Protein 2D30 (pdb70)

Radius of gyration: 19.14 Å; Cα contacts (8 Å, |Δi|>4): 605; chains: 2; bounding box: 31×40×55 Å

CATH classification: 3.40.140.10

Solvent-accessible surface area: 12937 Å² total; per-residue (Å²): 116,88,32,168,75,2,18,80,33,0,40,58,5,33,124,138,17,121,10,60,95,63,154,86,53,20,0,0,0,1,23,4,112,140,47,105,42,9,102,5,16,18,66,19,63,72,64,153,83,124,51,40,35,0,9,52,33,0,0,103,90,0,56,86,111,58,38,146,89,11,53,6,0,0,8,0,4,77,24,192,193,23,68,30,6,45,0,21,0,3,60,30,2,31,144,51,15,134,84,103,5,86,0,22,7,5,4,70,133,65,61,74,112,106,23,28,2,16,110,10,1,51,64,55,112,77,37,141,74,2,22,89,41,0,39,53,5,34,122,140,16,118,16,65,95,61,166,87,56,24,0,0,0,0,14,3,124,135,46,112,36,8,100,6,17,17,63,22,61,68,63,149,82,121,46,40,33,0,10,50,35,0,0,103,90,0,59,90,109,58,39,155,116,8,50,6,0,0,9,0,4,73,31,196,199,24,72,20,4,47,0,22,0,2,57,29,0,28,142,52,14,130,92,99,2,97,0,20,0,5,3,67,139,62,61,84,88,98,14,29,0,13,114,8,1,48,63,57

Organism: Bacillus anthracis (NCBI:txid1392)

B-factor: mean 34.04, std 9.87, range [17.47, 87.53]

Secondary structure (DSSP, 8-state):
--HHHHHHHHHHHHTT-B-TTT---EEEEEEETT--EEEEE-B--SSGGG-B-HHHHHHHHHHHTT---EEEEEEEES-SS--PPPHHHHHHHHHHS-TT-EEEEE-SSS-EEEEEHHHHSTT-/--HHHHHHHHHHHHTT-B-TTT----EEEEEETTS-EEEEE-B--SSGGG-B-HHHHHHHHHHHTT---EEEEEEE-S-SS--PPPHHHHHHHHHHS-TT-EEEEE-TTS-EEEEEHHHHSTT-

Structure (mmCIF, N/CA/C/O backbone):
data_2D30
#
_entry.id   2D30
#
_cell.length_a   99.792
_cell.length_b   50.552
_cell.length_c   70.438
_cell.angle_alpha   90.00
_cell.angle_beta   132.10
_cell.angle_gamma   90.00
#
_symmetry.space_group_name_H-M   'C 1 2 1'
#
loop_
_entity.id
_entity.type
_entity.pdbx_description
1 polymer 'cytidine deaminase'
2 non-polymer 'ZINC ION'
3 water water
#
loop_
_atom_site.group_PDB
_atom_site.id
_atom_site.type_symbol
_atom_site.label_atom_id
_atom_site.label_alt_id
_atom_site.label_comp_id
_atom_site.label_asym_id
_atom_site.label_entity_id
_atom_site.label_seq_id
_atom_site.pdbx_PDB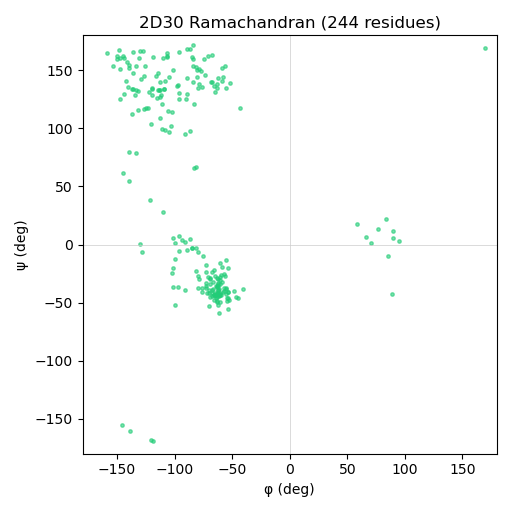_ins_code
_atom_site.Cartn_x
_atom_site.Cartn_y
_atom_site.Cartn_z
_atom_site.occupancy
_atom_site.B_iso_or_equiv
_atom_site.auth_seq_id
_atom_site.auth_comp_id
_atom_site.auth_asym_id
_atom_site.auth_atom_id
_atom_site.pdbx_PDB_model_num
ATOM 1 N N . MET A 1 10 ? -4.425 22.847 -2.293 1.00 68.37 1 MET A N 1
ATOM 2 C CA . MET A 1 10 ? -4.427 24.223 -1.704 1.00 68.05 1 MET A CA 1
ATOM 3 C C . MET A 1 10 ? -3.117 24.584 -0.975 1.00 66.79 1 MET A C 1
ATOM 4 O O . MET A 1 10 ? -2.002 24.324 -1.473 1.00 67.09 1 MET A O 1
ATOM 9 N N . ASN A 1 11 ? -3.307 25.138 0.230 1.00 63.95 2 ASN A N 1
ATOM 10 C CA . ASN A 1 11 ? -2.323 25.857 1.031 1.00 61.57 2 ASN A CA 1
ATOM 11 C C . ASN A 1 11 ? -3.077 26.523 2.204 1.00 59.13 2 ASN A C 1
ATOM 12 O O . ASN A 1 11 ? -4.318 26.571 2.232 1.00 59.12 2 ASN A O 1
ATOM 17 N N . SER A 1 12 ? -2.336 27.036 3.169 1.00 56.08 3 SER A N 1
ATOM 18 C CA . SER A 1 12 ? -2.941 27.450 4.412 1.00 55.15 3 SER A CA 1
ATOM 19 C C . SER A 1 12 ? -3.603 28.807 4.247 1.00 52.63 3 SER A C 1
ATOM 20 O O . SER A 1 12 ? -4.591 29.125 4.899 1.00 50.35 3 SER A O 1
ATOM 23 N N . LYS A 1 13 ? -3.057 29.603 3.344 1.00 52.10 4 LYS A N 1
ATOM 24 C CA . LYS A 1 13 ? -3.560 30.961 3.121 1.00 49.96 4 LYS A CA 1
ATOM 25 C C . LYS A 1 13 ? -4.919 30.915 2.447 1.00 44.10 4 LYS A C 1
ATOM 26 O O . LYS A 1 13 ? -5.719 31.818 2.643 1.00 40.93 4 LYS A O 1
ATOM 32 N N . GLN A 1 14 ? -5.176 29.851 1.680 1.00 41.64 5 GLN A N 1
ATOM 33 C CA . GLN A 1 14 ? -6.459 29.709 0.975 1.00 39.45 5 GLN A CA 1
ATOM 34 C C . GLN A 1 14 ? -7.533 29.209 1.915 1.00 34.09 5 GLN A C 1
ATOM 35 O O . GLN A 1 14 ? -8.650 29.640 1.832 1.00 30.93 5 GLN A O 1
ATOM 41 N N . LEU A 1 15 ? -7.172 28.324 2.823 1.00 31.88 6 LEU A N 1
ATOM 42 C CA . LEU A 1 15 ? -8.137 27.811 3.810 1.00 31.69 6 LEU A CA 1
ATOM 43 C C . LEU A 1 15 ? -8.522 28.909 4.800 1.00 28.69 6 LEU A C 1
ATOM 44 O O . LEU A 1 15 ? -9.636 28.947 5.300 1.00 27.54 6 LEU A O 1
ATOM 49 N N . ILE A 1 16 ? -7.601 29.829 5.045 1.00 27.98 7 ILE A N 1
ATOM 50 C CA . ILE A 1 16 ? -7.845 30.983 5.927 1.00 26.94 7 ILE A CA 1
ATOM 51 C C . ILE A 1 16 ? -8.827 31.938 5.247 1.00 26.47 7 ILE A C 1
ATOM 52 O O . ILE A 1 16 ? -9.765 32.420 5.879 1.00 26.05 7 ILE A O 1
ATOM 57 N N . GLN A 1 17 ? -8.649 32.150 3.941 1.00 26.21 8 GLN A N 1
ATOM 58 C CA . GLN A 1 17 ? -9.538 32.989 3.182 1.00 25.95 8 GLN A CA 1
ATOM 59 C C . GLN A 1 17 ? -10.958 32.456 3.206 1.00 25.26 8 GLN A C 1
ATOM 60 O O . GLN A 1 17 ? -11.901 33.210 3.368 1.00 27.59 8 GLN A O 1
ATOM 66 N N . GLU A 1 18 ? -11.099 31.152 3.038 1.00 25.49 9 GLU A N 1
ATOM 67 C CA . GLU A 1 18 ? -12.372 30.444 3.124 1.00 23.49 9 GLU A CA 1
ATOM 68 C C . GLU A 1 18 ? -13.067 30.579 4.513 1.00 22.09 9 GLU A C 1
ATOM 69 O O . GLU A 1 18 ? -14.276 30.729 4.575 1.00 22.99 9 GLU A O 1
ATOM 75 N N . ALA A 1 19 ? -12.307 30.495 5.600 1.00 21.08 10 ALA A N 1
ATOM 76 C CA . ALA A 1 19 ? -12.788 30.842 6.939 1.00 21.88 10 ALA A CA 1
ATOM 77 C C . ALA A 1 19 ? -13.181 32.312 7.102 1.00 23.73 10 ALA A C 1
ATOM 78 O O . ALA A 1 19 ? -14.122 32.657 7.850 1.00 24.34 10 ALA A O 1
ATOM 80 N N . ILE A 1 20 ? -12.453 33.197 6.431 1.00 25.00 11 ILE A N 1
ATOM 81 C CA . ILE A 1 20 ? -12.803 34.595 6.473 1.00 23.72 11 ILE A CA 1
ATOM 82 C C . ILE A 1 20 ? -14.200 34.793 5.883 1.00 24.28 11 ILE A C 1
ATOM 83 O O . ILE A 1 20 ? -15.036 35.565 6.453 1.00 24.22 11 ILE A O 1
ATOM 88 N N . GLU A 1 21 ? -14.455 34.111 4.756 1.00 23.11 12 GLU A N 1
ATOM 89 C CA . GLU A 1 21 ? -15.774 34.135 4.129 1.00 23.39 12 GLU A CA 1
ATOM 90 C C . GLU A 1 21 ? -16.862 33.458 4.997 1.00 23.48 12 GLU A C 1
ATOM 91 O O . GLU A 1 21 ? -17.956 33.972 5.136 1.00 24.37 12 GLU A O 1
ATOM 97 N N . ALA A 1 22 ? -16.541 32.308 5.585 1.00 23.67 13 ALA A N 1
ATOM 98 C CA . ALA A 1 22 ? -17.447 31.569 6.467 1.00 22.60 13 ALA A CA 1
ATOM 99 C C . ALA A 1 22 ? -17.967 32.409 7.630 1.00 21.88 13 ALA A C 1
ATOM 100 O O . ALA A 1 22 ? -19.114 32.316 8.007 1.00 21.54 13 ALA A O 1
ATOM 102 N N . ARG A 1 23 ? -17.107 33.244 8.181 1.00 23.95 14 ARG A N 1
ATOM 103 C CA . ARG A 1 23 ? -17.411 34.059 9.362 1.00 25.37 14 ARG A CA 1
ATOM 104 C C . ARG A 1 23 ? -18.543 35.065 9.174 1.00 26.74 14 ARG A C 1
ATOM 105 O O . ARG A 1 23 ? -19.259 35.431 10.130 1.00 26.99 14 ARG A O 1
ATOM 113 N N . LYS A 1 24 ? -18.684 35.515 7.926 1.00 28.00 15 LYS A N 1
ATOM 114 C CA . LYS A 1 24 ? -19.741 36.421 7.510 1.00 28.37 15 LYS A CA 1
ATOM 115 C C . LYS A 1 24 ? -21.161 35.893 7.720 1.00 29.29 15 LYS A C 1
ATOM 116 O O . LYS A 1 24 ? -22.083 36.692 7.843 1.00 28.98 15 LYS A O 1
ATOM 122 N N . GLN A 1 25 ? -21.362 34.565 7.742 1.00 30.55 16 GLN A N 1
ATOM 123 C CA . GLN A 1 25 ? -22.702 33.988 8.011 1.00 28.77 16 GLN A CA 1
ATOM 124 C C . GLN A 1 25 ? -23.034 33.784 9.472 1.00 28.80 16 GLN A C 1
ATOM 125 O O . GLN A 1 25 ? -24.091 33.272 9.754 1.00 30.67 16 GLN A O 1
ATOM 131 N N . ALA A 1 26 ? -22.180 34.200 10.405 1.00 29.87 17 ALA A N 1
ATOM 132 C CA . ALA A 1 26 ? -22.416 33.932 11.844 1.00 29.61 17 ALA A CA 1
ATOM 133 C C . ALA A 1 26 ? -23.757 34.499 12.365 1.00 28.83 17 ALA A C 1
ATOM 134 O O . ALA A 1 26 ? -24.195 35.558 11.925 1.00 28.22 17 ALA A O 1
ATOM 136 N N . TYR A 1 27 ? -24.400 33.776 13.285 1.00 29.33 18 TYR A N 1
ATOM 137 C CA . TYR A 1 27 ? -25.620 34.261 13.955 1.00 29.69 18 TYR A CA 1
ATOM 138 C C . TYR A 1 27 ? -25.275 34.544 15.407 1.00 28.06 18 TYR A C 1
ATOM 139 O O . TYR A 1 27 ? -25.202 33.621 16.237 1.00 25.48 18 TYR A O 1
ATOM 148 N N . VAL A 1 28 ? -25.045 35.826 15.696 1.00 29.40 19 VAL A N 1
ATOM 149 C CA . VAL A 1 28 ? -24.405 36.250 16.962 1.00 32.83 19 VAL A CA 1
ATOM 150 C C . VAL A 1 28 ? -25.019 37.516 17.599 1.00 35.63 19 VAL A C 1
ATOM 151 O O . VAL A 1 28 ? -24.304 38.471 17.904 1.00 36.00 19 VAL A O 1
ATOM 155 N N . PRO A 1 29 ? -26.352 37.521 17.834 1.00 38.61 20 PRO A N 1
ATOM 156 C CA . PRO A 1 29 ? -26.940 38.785 18.321 1.00 38.95 20 PRO A CA 1
ATOM 157 C C . PRO A 1 29 ? -26.662 39.092 19.790 1.00 39.95 20 PRO A C 1
ATOM 158 O O . PRO A 1 29 ? -26.961 40.188 20.227 1.00 43.70 20 PRO A O 1
ATOM 162 N N . TYR A 1 30 ? -26.108 38.157 20.545 1.00 39.69 21 TYR A N 1
ATOM 163 C CA . TYR A 1 30 ? -25.905 38.359 21.970 1.00 40.55 21 TYR A CA 1
ATOM 164 C C . TYR A 1 30 ? -24.445 38.766 22.278 1.00 42.08 21 TYR A C 1
ATOM 165 O O . TYR A 1 30 ? -24.220 39.782 22.952 1.00 44.37 21 TYR A O 1
ATOM 174 N N . SER A 1 31 ? -23.468 37.989 21.789 1.00 41.70 22 SER A N 1
ATOM 175 C CA . SER A 1 31 ? -22.039 38.335 21.885 1.00 39.34 22 SER A CA 1
ATOM 176 C C . SER A 1 31 ? -21.595 39.345 20.838 1.00 38.09 22 SER A C 1
ATOM 177 O O . SER A 1 31 ? -20.610 40.053 21.056 1.00 37.21 22 SER A O 1
ATOM 180 N N . LYS A 1 32 ? -22.281 39.378 19.692 1.00 37.95 23 LYS A N 1
ATOM 181 C CA . LYS A 1 32 ? -21.885 40.220 18.556 1.00 38.78 23 LYS A CA 1
ATOM 182 C C . LYS A 1 32 ? -20.551 39.818 17.895 1.00 38.55 23 LYS A C 1
ATOM 183 O O . LYS A 1 32 ? -20.099 40.492 16.964 1.00 40.67 23 LYS A O 1
ATOM 189 N N . PHE A 1 33 ? -19.981 38.690 18.327 1.00 36.97 24 PHE A N 1
ATOM 190 C CA . PHE A 1 33 ? -18.609 38.269 18.018 1.00 34.41 24 PHE A CA 1
ATOM 191 C C . PHE A 1 33 ? -18.579 37.147 16.970 1.00 32.07 24 PHE A C 1
ATOM 192 O O . PHE A 1 33 ? -18.768 35.987 17.299 1.00 31.60 24 PHE A O 1
ATOM 200 N N . GLN A 1 34 ? -18.369 37.493 15.708 1.00 29.60 25 GLN A N 1
ATOM 201 C CA . GLN A 1 34 ? -18.370 36.500 14.622 1.00 28.89 25 GLN A CA 1
ATOM 202 C C . GLN A 1 34 ? -17.101 35.669 14.566 1.00 26.84 25 GLN A C 1
ATOM 203 O O . GLN A 1 34 ? -15.994 36.207 14.663 1.00 26.35 25 GLN A O 1
ATOM 209 N N . VAL A 1 35 ? -17.261 34.350 14.387 1.00 26.14 26 VAL A N 1
ATOM 210 C CA . VAL A 1 35 ? -16.131 33.423 14.106 1.00 23.64 26 VAL A CA 1
ATOM 211 C C . VAL A 1 35 ? -16.407 32.590 12.847 1.00 22.40 26 VAL A C 1
ATOM 212 O O . VAL A 1 35 ? -17.536 32.235 12.571 1.00 24.54 26 VAL A O 1
ATOM 216 N N . GLY A 1 36 ? -15.379 32.295 12.086 1.00 20.52 27 GLY A N 1
ATOM 217 C CA . GLY A 1 36 ? -15.483 31.393 10.952 1.00 21.51 27 GLY A CA 1
ATOM 218 C C . GLY A 1 36 ? -14.447 30.246 11.051 1.00 21.16 27 GLY A C 1
ATOM 219 O O . GLY A 1 36 ? -13.417 30.399 11.674 1.00 23.42 27 GLY A O 1
ATOM 220 N N . ALA A 1 37 ? -14.741 29.111 10.440 1.00 19.81 28 ALA A N 1
ATOM 221 C CA . ALA A 1 37 ? -13.819 27.977 10.284 1.00 19.72 28 ALA A CA 1
ATOM 222 C C . ALA A 1 37 ? -13.983 27.383 8.864 1.00 18.93 28 ALA A C 1
ATOM 223 O O . ALA A 1 37 ? -15.022 27.517 8.256 1.00 18.97 28 ALA A O 1
ATOM 225 N N . ALA A 1 38 ? -12.957 26.744 8.337 1.00 19.53 29 ALA A N 1
ATOM 226 C CA . ALA A 1 38 ? -13.024 26.043 7.068 1.00 20.45 29 ALA A CA 1
ATOM 227 C C . ALA A 1 38 ? -12.216 24.776 7.258 1.00 22.32 29 ALA A C 1
ATOM 228 O O . ALA A 1 38 ? -11.110 24.808 7.773 1.00 23.05 29 ALA A O 1
ATOM 230 N N . LEU A 1 39 ? -12.758 23.674 6.787 1.00 26.24 30 LEU A N 1
ATOM 231 C CA . LEU A 1 39 ? -12.238 22.317 7.019 1.00 27.24 30 LEU A CA 1
ATOM 232 C C . LEU A 1 39 ? -11.909 21.708 5.681 1.00 27.86 30 LEU A C 1
ATOM 233 O O . LEU A 1 39 ? -12.689 21.826 4.744 1.00 28.25 30 LEU A O 1
ATOM 238 N N . LEU A 1 40 ? -10.748 21.087 5.576 1.00 28.51 31 LEU A N 1
ATOM 239 C CA . LEU A 1 40 ? -10.309 20.536 4.307 1.00 29.77 31 LEU A CA 1
ATOM 240 C C . LEU A 1 40 ? -10.271 19.013 4.404 1.00 30.04 31 LEU A C 1
ATOM 241 O O . LEU A 1 40 ? -9.634 18.482 5.309 1.00 28.45 31 LEU A O 1
ATOM 246 N N . THR A 1 41 ? -10.929 18.319 3.474 1.00 30.99 32 THR A N 1
ATOM 247 C CA . THR A 1 41 ? -10.846 16.855 3.413 1.00 33.07 32 THR A CA 1
ATOM 248 C C . THR A 1 41 ? -9.608 16.339 2.644 1.00 35.24 32 THR A C 1
ATOM 249 O O . THR A 1 41 ? -9.059 17.030 1.784 1.00 34.49 32 THR A O 1
ATOM 253 N N . GLN A 1 42 ? -9.175 15.122 2.988 1.00 38.85 33 GLN A N 1
ATOM 254 C CA . GLN A 1 42 ? -8.147 14.363 2.233 1.00 40.73 33 GLN A CA 1
ATOM 255 C C . GLN A 1 42 ? -8.304 14.484 0.717 1.00 41.09 33 GLN A C 1
ATOM 256 O O . GLN A 1 42 ? -7.321 14.550 0.011 1.00 42.43 33 GLN A O 1
ATOM 262 N N . ASP A 1 43 ? -9.541 14.496 0.232 1.00 41.15 34 ASP A N 1
ATOM 263 C CA . ASP A 1 43 ? -9.845 14.675 -1.188 1.00 40.97 34 ASP A CA 1
ATOM 264 C C . ASP A 1 43 ? -9.779 16.131 -1.658 1.00 39.99 34 ASP A C 1
ATOM 265 O O . ASP A 1 43 ? -9.983 16.374 -2.855 1.00 40.56 34 ASP A O 1
ATOM 270 N N . GLY A 1 44 ? -9.587 17.094 -0.747 1.00 36.82 35 GLY A N 1
ATOM 271 C CA . GLY A 1 44 ? -9.608 18.522 -1.124 1.00 36.12 35 GLY A CA 1
ATOM 272 C C . GLY A 1 44 ? -10.985 19.206 -1.211 1.00 34.72 35 GLY A C 1
ATOM 273 O O . GLY A 1 44 ? -11.155 20.211 -1.900 1.00 34.40 35 GLY A O 1
ATOM 274 N N . LYS A 1 45 ? -11.978 18.651 -0.532 1.00 33.19 36 LYS A N 1
ATOM 275 C CA . LYS A 1 45 ? -13.257 19.330 -0.358 1.00 32.36 36 LYS A CA 1
ATOM 276 C C . LYS A 1 45 ? -13.197 20.300 0.844 1.00 30.78 36 LYS A C 1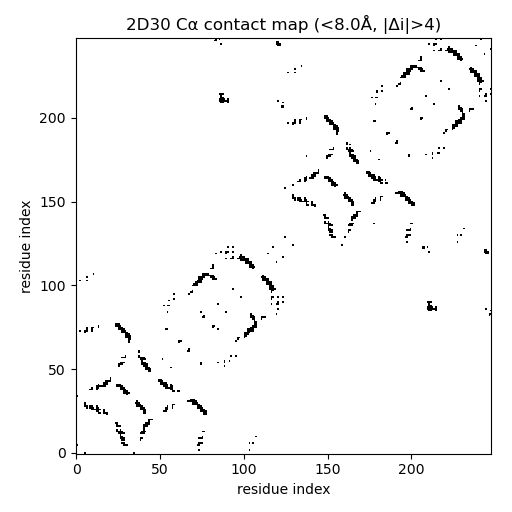
ATOM 277 O O . LYS A 1 45 ? -12.600 20.001 1.877 1.00 28.56 36 LYS A O 1
ATOM 283 N N . VAL A 1 46 ? -13.801 21.476 0.694 1.00 29.97 37 VAL A N 1
ATOM 284 C CA . VAL A 1 46 ? -13.824 22.422 1.777 1.00 28.43 37 VAL A CA 1
ATOM 285 C C . VAL A 1 46 ? -15.230 22.532 2.359 1.00 26.69 37 VAL A C 1
ATOM 286 O O . VAL A 1 46 ? -16.213 22.671 1.603 1.00 24.93 37 VAL A O 1
ATOM 290 N N . TYR A 1 47 ? -15.294 22.498 3.694 1.00 24.80 38 TYR A N 1
ATOM 291 C CA . TYR A 1 47 ? -16.535 22.755 4.438 1.00 24.92 38 TYR A CA 1
ATOM 292 C C . TYR A 1 47 ? -16.373 23.971 5.364 1.00 23.19 38 TYR A C 1
ATOM 293 O O . TYR A 1 47 ? -15.440 24.021 6.177 1.00 21.08 38 TYR A O 1
ATOM 302 N N . ARG A 1 48 ? -17.320 24.908 5.258 1.00 21.71 39 ARG A N 1
ATOM 303 C CA . ARG A 1 48 ? -17.271 26.157 5.980 1.00 21.73 39 ARG A CA 1
ATOM 304 C C . ARG A 1 48 ? -18.201 26.082 7.167 1.00 18.84 39 ARG A C 1
ATOM 305 O O . ARG A 1 48 ? -19.211 25.435 7.110 1.00 17.88 39 ARG A O 1
ATOM 313 N N . GLY A 1 49 ? -17.886 26.790 8.226 1.00 19.90 40 GLY A N 1
ATOM 314 C CA . GLY A 1 49 ? -18.826 26.934 9.340 1.00 21.81 40 GLY A CA 1
ATOM 315 C C . GLY A 1 49 ? -18.687 28.261 10.045 1.00 23.91 40 GLY A C 1
ATOM 316 O O . GLY A 1 49 ? -17.727 28.999 9.866 1.00 25.04 40 GLY A O 1
ATOM 317 N N . CYS A 1 50 ? -19.664 28.559 10.875 1.00 26.14 41 CYS A N 1
ATOM 318 C CA . CYS A 1 50 ? -19.693 29.782 11.675 1.00 23.76 41 CYS A CA 1
ATOM 319 C C . CYS A 1 50 ? -20.340 29.468 13.026 1.00 23.30 41 CYS A C 1
ATOM 320 O O . CYS A 1 50 ? -21.043 28.477 13.169 1.00 21.72 41 CYS A O 1
ATOM 323 N N . ASN A 1 51 ? -20.123 30.338 13.999 1.00 24.08 42 ASN A N 1
ATOM 324 C CA . ASN A 1 51 ? -20.772 30.191 15.277 1.00 25.11 42 ASN A CA 1
ATOM 325 C C . ASN A 1 51 ? -22.261 30.569 15.180 1.00 26.14 42 ASN A C 1
ATOM 326 O O . ASN A 1 51 ? -22.640 31.413 14.344 1.00 25.45 42 ASN A O 1
ATOM 331 N N . VAL A 1 52 ? -23.113 29.869 15.958 1.00 27.14 43 VAL A N 1
ATOM 332 C CA . VAL A 1 52 ? -24.592 30.088 15.962 1.00 27.11 43 VAL A CA 1
ATOM 333 C C . VAL A 1 52 ? -25.023 30.190 17.397 1.00 28.30 43 VAL A C 1
ATOM 334 O O . VAL A 1 52 ? -24.894 29.218 18.106 1.00 27.46 43 VAL A O 1
ATOM 338 N N . GLU A 1 53 ? -25.530 31.356 17.822 1.00 31.25 44 GLU A N 1
ATOM 339 C CA . GLU A 1 53 ? -25.855 31.643 19.247 1.00 33.61 44 GLU A CA 1
ATOM 340 C C . GLU A 1 53 ? -27.324 31.422 19.609 1.00 36.17 44 GLU A C 1
ATOM 341 O O . GLU A 1 53 ? -28.183 31.280 18.726 1.00 38.74 44 GLU A O 1
ATOM 347 N N . ASN A 1 54 ? -27.594 31.385 20.913 1.00 36.93 45 ASN A N 1
ATOM 348 C CA . ASN A 1 54 ? -28.955 31.186 21.472 1.00 37.34 45 ASN A CA 1
ATOM 349 C C . ASN A 1 54 ? -29.124 32.132 22.681 1.00 37.94 45 ASN A C 1
ATOM 350 O O . ASN A 1 54 ? -28.121 32.512 23.324 1.00 39.88 45 ASN A O 1
ATOM 355 N N . ALA A 1 55 ? -30.353 32.550 22.961 1.00 37.83 46 ALA A N 1
ATOM 356 C CA . ALA A 1 55 ? -30.636 33.422 24.127 1.00 39.72 46 ALA A CA 1
ATOM 357 C C . ALA A 1 55 ? -30.302 32.708 25.434 1.00 40.88 46 ALA A C 1
ATOM 358 O O . ALA A 1 55 ? -29.999 33.363 26.455 1.00 41.55 46 ALA A O 1
ATOM 360 N N . SER A 1 56 ? -30.410 31.377 25.394 1.00 40.83 47 SER A N 1
ATOM 361 C CA . SER A 1 56 ? -29.841 30.503 26.401 1.00 41.34 47 SER A CA 1
ATOM 362 C C . SER A 1 56 ? -28.383 30.210 25.993 1.00 42.08 47 SER A C 1
ATOM 363 O O . SER A 1 56 ? -28.101 29.316 25.167 1.00 38.80 47 SER A O 1
ATOM 366 N N . TYR A 1 57 ? -27.475 30.974 26.599 1.00 42.82 48 TYR A N 1
ATOM 367 C CA . TYR A 1 57 ? -26.046 30.963 26.268 1.00 43.28 48 TYR A CA 1
ATOM 368 C C . TYR A 1 57 ? -25.464 29.529 26.115 1.00 44.20 48 TYR A C 1
ATOM 369 O O . TYR A 1 57 ? -24.775 29.229 25.130 1.00 45.56 48 TYR A O 1
ATOM 378 N N . GLY A 1 58 ? -25.785 28.630 27.049 1.00 43.58 49 GLY A N 1
ATOM 379 C CA . GLY A 1 58 ? -25.304 27.222 26.996 1.00 42.54 49 GLY A CA 1
ATOM 380 C C . GLY A 1 58 ? -25.557 26.420 25.715 1.00 41.02 49 GLY A C 1
ATOM 381 O O . GLY A 1 58 ? -24.888 25.432 25.452 1.00 40.06 49 GLY A O 1
ATOM 382 N N . LEU A 1 59 ? -26.515 26.866 24.915 1.00 41.04 50 LEU A N 1
ATOM 383 C CA . LEU A 1 59 ? -26.863 26.226 23.647 1.00 40.68 50 LEU A CA 1
ATOM 384 C C . LEU A 1 59 ? -26.161 26.810 22.409 1.00 40.35 50 LEU A C 1
ATOM 385 O O . LEU A 1 59 ? -26.447 26.367 21.272 1.00 39.35 50 LEU A O 1
ATOM 390 N N . CYS A 1 60 ? -25.258 27.784 22.624 1.00 39.00 51 CYS A N 1
ATOM 391 C CA . CYS A 1 60 ? -24.441 28.359 21.528 1.00 37.42 51 CYS A CA 1
ATOM 392 C C . CYS A 1 60 ? -23.526 27.318 20.864 1.00 35.66 51 CYS A C 1
ATOM 393 O O . CYS A 1 60 ? -23.003 26.424 21.554 1.00 36.12 51 CYS A O 1
ATOM 396 N N . ASN A 1 61 ? -23.348 27.413 19.540 1.00 33.33 52 ASN A N 1
ATOM 397 C CA . ASN A 1 61 ? -22.475 26.490 18.824 1.00 32.34 52 ASN A CA 1
ATOM 398 C C . ASN A 1 61 ? -21.336 27.142 18.039 1.00 31.64 52 ASN A C 1
ATOM 399 O O . ASN A 1 61 ? -21.577 28.028 17.219 1.00 33.14 52 ASN A O 1
ATOM 404 N N . CYS A 1 62 ? -20.125 26.623 18.232 1.00 28.46 53 CYS A N 1
ATOM 405 C CA . CYS A 1 62 ? -18.925 27.173 17.612 1.00 27.58 53 CYS A CA 1
ATOM 406 C C . CYS A 1 62 ? -18.698 26.814 16.186 1.00 26.55 53 CYS A C 1
ATOM 407 O O . CYS A 1 62 ? -19.089 25.751 15.730 1.00 27.75 53 CYS A O 1
ATOM 410 N N . ALA A 1 63 ? -18.031 27.731 15.492 1.00 25.98 54 ALA A N 1
ATOM 411 C CA . ALA A 1 63 ? -17.678 27.602 14.086 1.00 24.75 54 ALA A CA 1
ATOM 412 C C . ALA A 1 63 ? -17.079 26.268 13.712 1.00 21.62 54 ALA A C 1
ATOM 413 O O . ALA A 1 63 ? -17.451 25.684 12.728 1.00 22.17 54 ALA A O 1
ATOM 415 N N . GLU A 1 64 ? -16.148 25.798 14.519 1.00 23.70 55 GLU A N 1
ATOM 416 C CA . GLU A 1 64 ? -15.350 24.591 14.248 1.00 24.97 55 GLU A CA 1
ATOM 417 C C . GLU A 1 64 ? -16.272 23.365 14.208 1.00 23.78 55 GLU A C 1
ATOM 418 O O . GLU A 1 64 ? -16.157 22.503 13.321 1.00 20.03 55 GLU A O 1
ATOM 424 N N . ARG A 1 65 ? -17.194 23.319 15.183 1.00 25.92 56 ARG A N 1
ATOM 425 C CA . ARG A 1 65 ? -18.251 22.293 15.243 1.00 26.94 56 ARG A CA 1
ATOM 426 C C . ARG A 1 65 ? -19.221 22.316 14.085 1.00 27.38 56 ARG A C 1
ATOM 427 O O . ARG A 1 65 ? -19.550 21.267 13.559 1.00 27.75 56 ARG A O 1
ATOM 435 N N . THR A 1 66 ? -19.696 23.501 13.711 1.00 26.95 57 THR A N 1
ATOM 436 C CA . THR A 1 66 ? -20.591 23.621 12.561 1.00 26.19 57 THR A CA 1
ATOM 437 C C . THR A 1 66 ? -19.922 23.079 11.299 1.00 26.51 57 THR A C 1
ATOM 438 O O . THR A 1 66 ? -20.586 22.390 10.545 1.00 27.44 57 THR A O 1
ATOM 442 N N . ALA A 1 67 ? -18.619 23.349 11.087 1.00 24.79 58 ALA A N 1
ATOM 443 C CA . ALA A 1 67 ? -17.917 22.825 9.899 1.00 23.54 58 ALA A CA 1
ATOM 444 C C . ALA A 1 67 ? -17.832 21.297 9.958 1.00 21.81 58 ALA A C 1
ATOM 445 O O . ALA A 1 67 ? -18.158 20.613 8.977 1.00 19.99 58 ALA A O 1
ATOM 447 N N . LEU A 1 68 ? -17.409 20.785 11.122 1.00 22.17 59 LEU A N 1
ATOM 448 C CA . LEU A 1 68 ? -17.133 19.340 11.327 1.00 23.42 59 LEU A CA 1
ATOM 449 C C . LEU A 1 68 ? -18.378 18.473 11.190 1.00 22.54 59 LEU A C 1
ATOM 450 O O . LEU A 1 68 ? -18.363 17.440 10.486 1.00 21.99 59 LEU A O 1
ATOM 455 N N . PHE A 1 69 ? -19.451 18.918 11.830 1.00 21.73 60 PHE A N 1
ATOM 456 C CA . PHE A 1 69 ? -20.753 18.249 11.767 1.00 23.17 60 PHE A CA 1
ATOM 457 C C . PHE A 1 69 ? -21.375 18.306 10.413 1.00 22.72 60 PHE A C 1
ATOM 458 O O . PHE A 1 69 ? -22.091 17.402 10.064 1.00 23.28 60 PHE A O 1
ATOM 466 N N . LYS A 1 70 ? -21.129 19.375 9.670 1.00 24.43 61 LYS A N 1
ATOM 467 C CA . LYS A 1 70 ? -21.532 19.461 8.260 1.00 25.56 61 LYS A CA 1
ATOM 468 C C . LYS A 1 70 ? -20.834 18.406 7.403 1.00 25.24 61 LYS A C 1
ATOM 469 O O . LYS A 1 70 ? -21.475 17.723 6.617 1.00 24.64 61 LYS A O 1
ATOM 475 N N . ALA A 1 71 ? -19.514 18.286 7.548 1.00 26.56 62 ALA A N 1
ATOM 476 C CA . ALA A 1 71 ? -18.737 17.278 6.823 1.00 26.14 62 ALA A CA 1
ATOM 477 C C . ALA A 1 71 ? -19.184 15.864 7.147 1.00 25.71 62 ALA A C 1
ATOM 478 O O . ALA A 1 71 ? -19.356 15.054 6.258 1.00 25.57 62 ALA A O 1
ATOM 480 N N . VAL A 1 72 ? -19.312 15.553 8.427 1.00 26.43 63 VAL A N 1
ATOM 481 C CA . VAL A 1 72 ? -19.832 14.248 8.837 1.00 26.68 63 VAL A CA 1
ATOM 482 C C . VAL A 1 72 ? -21.204 13.952 8.214 1.00 27.02 63 VAL A C 1
ATOM 483 O O . VAL A 1 72 ? -21.436 12.838 7.719 1.00 28.03 63 VAL A O 1
ATOM 487 N N . SER A 1 73 ? -22.087 14.950 8.198 1.00 25.47 64 SER A N 1
ATOM 488 C CA . SER A 1 73 ? -23.447 14.749 7.720 1.00 26.16 64 SER A CA 1
ATOM 489 C C . SER A 1 73 ? -23.467 14.478 6.217 1.00 28.07 64 SER A C 1
ATOM 490 O O . SER A 1 73 ? -24.389 13.852 5.710 1.00 30.48 64 SER A O 1
ATOM 493 N N . GLU A 1 74 ? -22.440 14.914 5.505 1.00 29.24 65 GLU A N 1
ATOM 494 C CA . GLU A 1 74 ? -22.352 14.701 4.068 1.00 30.03 65 GLU A CA 1
ATOM 495 C C . GLU A 1 74 ? -21.508 13.484 3.754 1.00 30.41 65 GLU A C 1
ATOM 496 O O . GLU A 1 74 ? -21.199 13.251 2.598 1.00 29.13 65 GLU A O 1
ATOM 502 N N . GLY A 1 75 ? -21.111 12.718 4.767 1.00 30.73 66 GLY A N 1
ATOM 503 C CA . GLY A 1 75 ? -20.320 11.510 4.519 1.00 32.60 66 GLY A CA 1
ATOM 504 C C . GLY A 1 75 ? -18.796 11.640 4.487 1.00 33.97 66 GLY A C 1
ATOM 505 O O . GLY A 1 75 ? -18.116 10.684 4.200 1.00 34.28 66 GLY A O 1
ATOM 506 N N . ASP A 1 76 ? -18.237 12.804 4.786 1.00 36.16 67 ASP A N 1
ATOM 507 C CA . ASP A 1 76 ? -16.784 12.935 4.824 1.00 37.11 67 ASP A CA 1
ATOM 508 C C . ASP A 1 76 ? -16.254 12.789 6.245 1.00 38.37 67 ASP A C 1
ATOM 509 O O . ASP A 1 76 ? -16.755 13.396 7.157 1.00 39.28 67 ASP A O 1
ATOM 514 N N . LYS A 1 77 ? -15.256 11.945 6.429 1.00 39.29 68 LYS A N 1
ATOM 515 C CA . LYS A 1 77 ? -14.758 11.636 7.767 1.00 40.67 68 LYS A CA 1
ATOM 516 C C . LYS A 1 77 ? -13.229 11.764 7.849 1.00 39.35 68 LYS A C 1
ATOM 517 O O . LYS A 1 77 ? -12.668 11.531 8.901 1.00 38.88 68 LYS A O 1
ATOM 523 N N . GLU A 1 78 ? -12.575 12.133 6.744 1.00 38.45 69 GLU A N 1
ATOM 524 C CA . GLU A 1 78 ? -11.120 12.145 6.669 1.00 38.75 69 GLU A CA 1
ATOM 525 C C . GLU A 1 78 ? -10.601 13.573 6.355 1.00 36.64 69 GLU A C 1
ATOM 526 O O . GLU A 1 78 ? -10.607 14.051 5.207 1.00 33.01 69 GLU A O 1
ATOM 532 N N . PHE A 1 79 ? -10.095 14.204 7.406 1.00 36.11 70 PHE A N 1
ATOM 533 C CA . PHE A 1 79 ? -9.754 15.601 7.407 1.00 35.82 70 PHE A CA 1
ATOM 534 C C . PHE A 1 79 ? -8.265 15.804 7.558 1.00 34.24 70 PHE A C 1
ATOM 535 O O . PHE A 1 79 ? -7.626 15.228 8.434 1.00 36.01 70 PHE A O 1
ATOM 543 N N . VAL A 1 80 ? -7.747 16.667 6.705 1.00 33.02 71 VAL A N 1
ATOM 544 C CA . VAL A 1 80 ? -6.344 16.957 6.601 1.00 32.93 71 VAL A CA 1
ATOM 545 C C . VAL A 1 80 ? -5.948 18.277 7.300 1.00 31.28 71 VAL A C 1
ATOM 546 O O . VAL A 1 80 ? -4.893 18.339 7.921 1.00 31.13 71 VAL A O 1
ATOM 550 N N . ALA A 1 81 ? -6.803 19.308 7.253 1.00 30.62 72 ALA A N 1
ATOM 551 C CA . ALA A 1 81 ? -6.540 20.589 7.949 1.00 28.60 72 ALA A CA 1
ATOM 552 C C . ALA A 1 81 ? -7.796 21.387 8.337 1.00 27.51 72 ALA A C 1
ATOM 553 O O . ALA A 1 81 ? -8.838 21.269 7.725 1.00 28.37 72 ALA A O 1
ATOM 555 N N . ILE A 1 82 ? -7.695 22.200 9.376 1.00 27.45 73 ILE A N 1
ATOM 556 C CA . ILE A 1 82 ? -8.697 23.244 9.647 1.00 27.13 73 ILE A CA 1
ATOM 557 C C . ILE A 1 82 ? -8.080 24.679 9.883 1.00 25.93 73 ILE A C 1
ATOM 558 O O . ILE A 1 82 ? -6.998 24.808 10.472 1.00 24.10 73 ILE A O 1
ATOM 563 N N . ALA A 1 83 ? -8.773 25.722 9.386 1.00 24.69 74 ALA A N 1
ATOM 564 C CA . ALA A 1 83 ? -8.452 27.125 9.674 1.00 23.96 74 ALA A CA 1
ATOM 565 C C . ALA A 1 83 ? -9.564 27.740 10.493 1.00 22.46 74 ALA A C 1
ATOM 566 O O . ALA A 1 83 ? -10.714 27.464 10.264 1.00 22.48 74 ALA A O 1
ATOM 568 N N . ILE A 1 84 ? -9.218 28.560 11.465 1.00 23.55 75 ILE A N 1
ATOM 569 C CA . ILE A 1 84 ? -10.190 29.258 12.316 1.00 24.83 75 ILE A CA 1
ATOM 570 C C . ILE A 1 84 ? -9.837 30.767 12.432 1.00 25.81 75 ILE A C 1
ATOM 571 O O . ILE A 1 84 ? -8.676 31.103 12.721 1.00 23.96 75 ILE A O 1
ATOM 576 N N . VAL A 1 85 ? -10.846 31.646 12.241 1.00 24.44 76 VAL A N 1
ATOM 577 C CA . VAL A 1 85 ? -10.674 33.101 12.123 1.00 24.13 76 VAL A CA 1
ATOM 578 C C . VAL A 1 85 ? -11.673 33.939 12.969 1.00 24.09 76 VAL A C 1
ATOM 579 O O . VAL A 1 85 ? -12.884 33.725 12.920 1.00 23.66 76 VAL A O 1
ATOM 583 N N . ALA A 1 86 ? -11.152 34.930 13.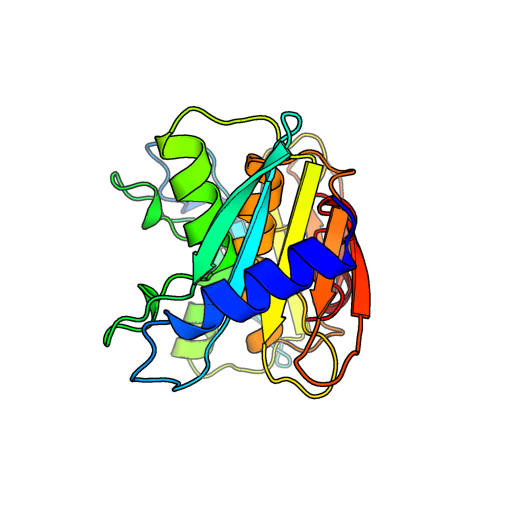692 1.00 26.30 77 ALA A N 1
ATOM 584 C CA . ALA A 1 86 ? -11.936 35.886 14.492 1.00 27.92 77 ALA A CA 1
ATOM 585 C C . ALA A 1 86 ? -11.222 37.252 14.573 1.00 29.46 77 ALA A C 1
ATOM 586 O O . ALA A 1 86 ? -10.032 37.342 14.374 1.00 27.04 77 ALA A O 1
ATOM 588 N N . ASP A 1 87 ? -11.957 38.308 14.884 1.00 34.56 78 ASP A N 1
ATOM 589 C CA . ASP A 1 87 ? -11.389 39.667 15.031 1.00 35.51 78 ASP A CA 1
ATOM 590 C C . ASP A 1 87 ? -10.762 39.845 16.410 1.00 34.86 78 ASP A C 1
ATOM 591 O O . ASP A 1 87 ? -11.255 40.595 17.215 1.00 33.58 78 ASP A O 1
ATOM 596 N N . THR A 1 88 ? -9.690 39.114 16.659 1.00 36.10 79 THR A N 1
ATOM 597 C CA . THR A 1 88 ? -8.904 39.189 17.885 1.00 38.54 79 THR A CA 1
ATOM 598 C C . THR A 1 88 ? -7.557 39.902 17.635 1.00 39.52 79 THR A C 1
ATOM 599 O O . THR A 1 88 ? -7.124 40.073 16.488 1.00 38.71 79 THR A O 1
ATOM 603 N N . LYS A 1 89 ? -6.907 40.304 18.726 1.00 42.24 80 LYS A N 1
ATOM 604 C CA . LYS A 1 89 ? -5.573 40.925 18.689 1.00 43.85 80 LYS A CA 1
ATOM 605 C C . LYS A 1 89 ? -4.480 39.946 18.298 1.00 44.53 80 LYS A C 1
ATOM 606 O O . LYS A 1 89 ? -3.675 40.225 17.414 1.00 44.05 80 LYS A O 1
ATOM 612 N N . ARG A 1 90 ? -4.418 38.819 19.003 1.00 45.36 81 ARG A N 1
ATOM 613 C CA . ARG A 1 90 ? -3.582 37.694 18.569 1.00 45.74 81 ARG A CA 1
ATOM 614 C C . ARG A 1 90 ? -4.502 36.552 18.110 1.00 43.28 81 ARG A C 1
ATOM 615 O O . ARG A 1 90 ? -5.675 36.532 18.462 1.00 42.79 81 ARG A O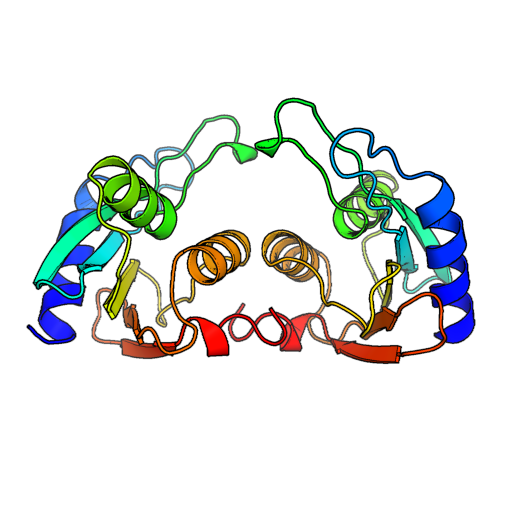 1
ATOM 623 N N . PRO A 1 91 ? -3.990 35.593 17.324 1.00 42.44 82 PRO A N 1
ATOM 624 C CA . PRO A 1 91 ? -4.899 34.493 16.920 1.00 42.74 82 PRO A CA 1
ATOM 625 C C . PRO A 1 91 ? -5.334 33.682 18.139 1.00 41.73 82 PRO A C 1
ATOM 626 O O . PRO A 1 91 ? -4.493 33.349 18.969 1.00 41.36 82 PRO A O 1
ATOM 630 N N . VAL A 1 92 ? -6.628 33.414 18.295 1.00 41.82 83 VAL A N 1
ATOM 631 C CA . VAL A 1 92 ? -7.058 32.653 19.490 1.00 41.16 83 VAL A CA 1
ATOM 632 C C . VAL A 1 92 ? -7.394 31.230 19.144 1.00 37.98 83 VAL A C 1
ATOM 633 O O . VAL A 1 92 ? -7.974 30.965 18.071 1.00 34.43 83 VAL A O 1
ATOM 637 N N . PRO A 1 93 ? -7.061 30.320 20.076 1.00 36.91 84 PRO A N 1
ATOM 638 C CA . PRO A 1 93 ? -7.290 28.906 19.823 1.00 36.33 84 PRO A CA 1
ATOM 639 C C . PRO A 1 93 ? -8.733 28.607 20.182 1.00 31.98 84 PRO A C 1
ATOM 640 O O . PRO A 1 93 ? -9.362 29.418 20.854 1.00 30.03 84 PRO A O 1
ATOM 644 N N . PRO A 1 94 ? -9.282 27.504 19.657 1.00 30.81 85 PRO A N 1
ATOM 645 C CA . PRO A 1 94 ? -10.645 27.038 19.981 1.00 29.33 85 PRO A CA 1
ATOM 646 C C . PRO A 1 94 ? -10.853 26.821 21.484 1.00 26.47 85 PRO A C 1
ATOM 647 O O . PRO A 1 94 ? -9.923 26.624 22.216 1.00 26.24 85 PRO A O 1
ATOM 651 N N . CYS A 1 95 ? -12.078 26.934 21.939 1.00 26.59 86 CYS A N 1
ATOM 652 C CA . CYS A 1 95 ? -12.414 26.710 23.327 1.00 26.07 86 CYS A CA 1
ATOM 653 C C . CYS A 1 95 ? -12.289 25.220 23.582 1.00 23.74 86 CYS A C 1
ATOM 654 O O . CYS A 1 95 ? -12.280 24.453 22.653 1.00 23.33 86 CYS A O 1
ATOM 657 N N . GLY A 1 96 ? -12.187 24.819 24.841 1.00 24.33 87 GLY A N 1
ATOM 658 C CA . GLY A 1 96 ? -11.901 23.427 25.181 1.00 23.84 87 GLY A CA 1
ATOM 659 C C . GLY A 1 96 ? -12.878 22.410 24.666 1.00 24.29 87 GLY A C 1
ATOM 660 O O . GLY A 1 96 ? -12.508 21.293 24.365 1.00 26.32 87 GLY A O 1
ATOM 661 N N . ALA A 1 97 ? -14.147 22.790 24.568 1.00 25.25 88 ALA A N 1
ATOM 662 C CA . ALA A 1 97 ? -15.180 21.926 24.008 1.00 23.27 88 ALA A CA 1
ATOM 663 C C . ALA A 1 97 ? -14.979 21.683 22.507 1.00 22.95 88 ALA A C 1
ATOM 664 O O . ALA A 1 97 ? -15.212 20.560 22.029 1.00 21.13 88 ALA A O 1
ATOM 666 N N . CYS A 1 98 ? -14.566 22.717 21.760 1.00 22.99 89 CYS A N 1
ATOM 667 C CA . CYS A 1 98 ? -14.193 22.507 20.353 1.00 25.05 89 CYS A CA 1
ATOM 668 C C . CYS A 1 98 ? -13.002 21.591 20.209 1.00 25.37 89 CYS A C 1
ATOM 669 O O . CYS A 1 98 ? -12.983 20.730 19.302 1.00 25.98 89 CYS A O 1
ATOM 672 N N . ARG A 1 99 ? -12.046 21.706 21.135 1.00 24.23 90 ARG A N 1
ATOM 673 C CA . ARG A 1 99 ? -10.827 20.888 21.057 1.00 23.52 90 ARG A CA 1
ATOM 674 C C . ARG A 1 99 ? -11.155 19.438 21.198 1.00 23.47 90 ARG A C 1
ATOM 675 O O . ARG A 1 99 ? -10.551 18.552 20.541 1.00 23.20 90 ARG A O 1
ATOM 683 N N . GLN A 1 100 ? -12.146 19.185 22.033 1.00 24.62 91 GLN A N 1
ATOM 684 C CA . GLN A 1 100 ? -12.547 17.813 22.333 1.00 24.42 91 GLN A CA 1
ATOM 685 C C . GLN A 1 100 ? -13.264 17.217 21.139 1.00 22.11 91 GLN A C 1
ATOM 686 O O . GLN A 1 100 ? -13.080 16.047 20.807 1.00 18.42 91 GLN A O 1
ATOM 692 N N . VAL A 1 101 ? -14.059 18.013 20.442 1.00 24.21 92 VAL A N 1
ATOM 693 C CA . VAL A 1 101 ? -14.691 17.491 19.212 1.00 24.76 92 VAL A CA 1
ATOM 694 C C . VAL A 1 101 ? -13.664 17.156 18.140 1.00 24.76 92 VAL A C 1
ATOM 695 O O . VAL A 1 101 ? -13.736 16.108 17.542 1.00 29.42 92 VAL A O 1
ATOM 699 N N . MET A 1 102 ? -12.683 18.013 17.932 1.00 24.18 93 MET A N 1
ATOM 700 C CA . MET A 1 102 ? -11.663 17.794 16.909 1.00 25.15 93 MET A CA 1
ATOM 701 C C . MET A 1 102 ? -10.826 16.549 17.157 1.00 25.17 93 MET A C 1
ATOM 702 O O . MET A 1 102 ? -10.418 15.866 16.205 1.00 28.33 93 MET A O 1
ATOM 707 N N . VAL A 1 103 ? -10.500 16.303 18.416 1.00 25.19 94 VAL A N 1
ATOM 708 C CA . VAL A 1 103 ? -9.830 15.068 18.860 1.00 28.02 94 VAL A CA 1
ATOM 709 C C . VAL A 1 103 ? -10.596 13.791 18.499 1.00 29.86 94 VAL A C 1
ATOM 710 O O . VAL A 1 103 ? -9.993 12.788 18.136 1.00 29.59 94 VAL A O 1
ATOM 714 N N . GLU A 1 104 ? -11.921 13.832 18.582 1.00 31.93 95 GLU A N 1
ATOM 715 C CA . GLU A 1 104 ? -12.753 12.665 18.250 1.00 30.59 95 GLU A CA 1
ATOM 716 C C . GLU A 1 104 ? -12.866 12.469 16.740 1.00 29.36 95 GLU A C 1
ATOM 717 O O . GLU A 1 104 ? -12.903 11.360 16.248 1.00 29.33 95 GLU A O 1
ATOM 723 N N . LEU A 1 105 ? -12.956 13.553 16.002 1.00 29.27 96 LEU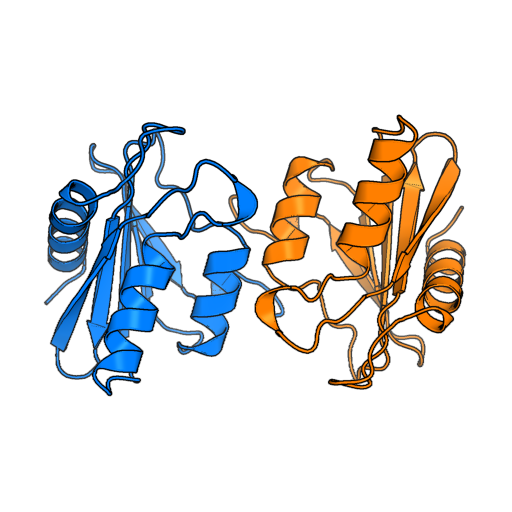 A N 1
ATOM 724 C CA . LEU A 1 105 ? -13.240 13.451 14.574 1.00 28.70 96 LEU A CA 1
ATOM 725 C C . LEU A 1 105 ? -12.012 13.567 13.688 1.00 28.63 96 LEU A C 1
ATOM 726 O O . LEU A 1 105 ? -12.104 13.237 12.509 1.00 32.21 96 LEU A O 1
ATOM 731 N N . CYS A 1 106 ? -10.872 13.998 14.232 1.00 27.20 97 CYS A N 1
ATOM 732 C CA . CYS A 1 106 ? -9.651 14.164 13.443 1.00 29.99 97 CYS A CA 1
ATOM 733 C C . CYS A 1 106 ? -8.430 13.439 14.037 1.00 29.85 97 CYS A C 1
ATOM 734 O O . CYS A 1 106 ? -8.408 13.058 15.176 1.00 29.94 97 CYS A O 1
ATOM 737 N N . LYS A 1 107 ? -7.391 13.327 13.235 1.00 31.72 98 LYS A N 1
ATOM 738 C CA . LYS A 1 107 ? -6.142 12.704 13.644 1.00 34.22 98 LYS A CA 1
ATOM 739 C C . LYS A 1 107 ? -5.286 13.683 14.422 1.00 32.48 98 LYS A C 1
ATOM 740 O O . LYS A 1 107 ? -5.359 14.885 14.216 1.00 30.40 98 LYS A O 1
ATOM 746 N N . GLN A 1 108 ? -4.445 13.163 15.303 1.00 32.91 99 GLN A N 1
ATOM 747 C CA . GLN A 1 108 ? -3.655 14.018 16.169 1.00 33.78 99 GLN A CA 1
ATOM 748 C C . GLN A 1 108 ? -2.696 14.988 15.407 1.00 33.82 99 GLN A C 1
ATOM 749 O O . GLN A 1 108 ? -2.442 16.122 15.833 1.00 32.14 99 GLN A O 1
ATOM 755 N N . ASP A 1 109 ? -2.247 14.541 14.244 1.00 33.19 100 ASP A N 1
ATOM 756 C CA . ASP A 1 109 ? -1.394 15.311 13.367 1.00 33.54 100 ASP A CA 1
ATOM 757 C C . ASP A 1 109 ? -2.155 16.304 12.500 1.00 33.30 100 ASP A C 1
ATOM 758 O O . ASP A 1 109 ? -1.501 17.030 11.729 1.00 33.71 100 ASP A O 1
ATOM 763 N N . THR A 1 110 ? -3.496 16.357 12.545 1.00 31.52 101 THR A N 1
ATOM 764 C CA . THR A 1 110 ? -4.163 17.301 11.628 1.00 30.00 101 THR A CA 1
ATOM 765 C C . THR A 1 110 ? -3.843 18.745 12.039 1.00 27.49 101 THR A C 1
ATOM 766 O O . THR A 1 110 ? -3.724 19.101 13.230 1.00 22.06 101 THR A O 1
ATOM 770 N N . LYS A 1 111 ? -3.621 19.508 10.972 1.00 27.57 102 LYS A N 1
ATOM 771 C CA . LYS A 1 111 ? -3.096 20.845 10.978 1.00 27.82 102 LYS A CA 1
ATOM 772 C C . LYS A 1 111 ? -4.216 21.838 11.325 1.00 26.08 102 LYS A C 1
ATOM 773 O O . LYS A 1 111 ? -5.351 21.711 10.798 1.00 24.43 102 LYS A O 1
ATOM 779 N N . VAL A 1 112 ? -3.897 22.772 12.231 1.00 23.72 103 VAL A N 1
ATOM 780 C CA . VAL A 1 112 ? -4.824 23.811 12.698 1.00 24.60 103 VAL A CA 1
ATOM 781 C C . VAL A 1 112 ? -4.132 25.203 12.469 1.00 24.20 103 VAL A C 1
ATOM 782 O O . VAL A 1 112 ? -3.061 25.486 13.039 1.00 23.64 103 VAL A O 1
ATOM 786 N N . TYR A 1 113 ? -4.714 26.048 11.632 1.00 22.92 104 TYR A N 1
ATOM 787 C CA . TYR A 1 113 ? -4.241 27.424 11.443 1.00 23.30 104 TYR A CA 1
ATOM 788 C C . TYR A 1 113 ? -5.156 28.378 12.209 1.00 22.55 104 TYR A C 1
ATOM 789 O O . TYR A 1 113 ? -6.312 28.472 11.878 1.00 21.85 104 TYR A O 1
ATOM 798 N N . LEU A 1 114 ? -4.667 29.055 13.233 1.00 21.64 105 LEU A N 1
ATOM 799 C CA . LEU A 1 114 ? -5.452 30.072 13.921 1.00 21.90 105 LEU A CA 1
ATOM 800 C C . LEU A 1 114 ? -5.026 31.395 13.293 1.00 22.90 105 LEU A C 1
ATOM 801 O O . LEU A 1 114 ? -3.829 31.733 13.248 1.00 24.13 105 LEU A O 1
ATOM 806 N N . SER A 1 115 ? -5.985 32.145 12.791 1.00 22.95 106 SER A N 1
ATOM 807 C CA . SER A 1 115 ? -5.695 33.440 12.231 1.00 24.38 106 SER A CA 1
ATOM 808 C C . SER A 1 115 ? -6.612 34.582 12.774 1.00 25.30 106 SER A C 1
ATOM 809 O O . SER A 1 115 ? -7.612 34.324 13.438 1.00 24.44 106 SER A O 1
ATOM 812 N N . ASN A 1 116 ? -6.229 35.837 12.520 1.00 27.18 107 ASN A N 1
ATOM 813 C CA . ASN A 1 116 ? -7.107 36.975 12.750 1.00 29.03 107 ASN A CA 1
ATOM 814 C C . ASN A 1 116 ? -7.338 37.739 11.437 1.00 30.29 107 ASN A C 1
ATOM 815 O O . ASN A 1 116 ? -7.066 37.217 10.367 1.00 31.37 107 ASN A O 1
ATOM 820 N N . LEU A 1 117 ? -7.916 38.921 11.483 1.00 33.57 108 LEU A N 1
ATOM 821 C CA . LEU A 1 117 ? -8.144 39.693 10.246 1.00 35.97 108 LEU A CA 1
ATOM 822 C C . LEU A 1 117 ? -6.991 40.662 9.884 1.00 38.92 108 LEU A C 1
ATOM 823 O O . LEU A 1 117 ? -7.112 41.399 8.890 1.00 41.78 108 LEU A O 1
ATOM 828 N N . HIS A 1 118 ? -5.912 40.675 10.685 1.00 40.65 109 HIS A N 1
ATOM 829 C CA . HIS A 1 118 ? -4.792 41.653 10.573 1.00 41.36 109 HIS A CA 1
ATOM 830 C C . HIS A 1 118 ? -3.448 40.996 10.332 1.00 43.47 109 HIS A C 1
ATOM 831 O O . HIS A 1 118 ? -2.453 41.421 10.921 1.00 45.32 109 HIS A O 1
ATOM 838 N N . GLY A 1 119 ? -3.394 39.942 9.523 1.00 43.78 110 GLY A N 1
ATOM 839 C CA . GLY A 1 119 ? -2.138 39.232 9.350 1.00 41.48 110 GLY A CA 1
ATOM 840 C C . GLY A 1 119 ? -1.745 38.077 10.288 1.00 41.65 110 GLY A C 1
ATOM 841 O O . GLY A 1 119 ? -1.220 37.085 9.768 1.00 42.27 110 GLY A O 1
ATOM 842 N N . ASP A 1 120 ? -1.939 38.172 11.623 1.00 38.74 111 ASP A N 1
ATOM 843 C CA . ASP A 1 120 ? -1.365 37.149 12.536 1.00 36.93 111 ASP A CA 1
ATOM 844 C C . ASP A 1 120 ? -1.811 35.715 12.164 1.00 35.23 111 ASP A C 1
ATOM 845 O O . ASP A 1 120 ? -2.982 35.448 11.892 1.00 32.78 111 ASP A O 1
ATOM 850 N N . VAL A 1 121 ? -0.847 34.793 12.149 1.00 34.71 112 VAL A N 1
ATOM 851 C CA . VAL A 1 121 ? -1.113 33.380 12.011 1.00 33.01 112 VAL A CA 1
ATOM 852 C C . VAL A 1 121 ? -0.311 32.558 13.011 1.00 31.86 112 VAL A C 1
ATOM 853 O O . VAL A 1 121 ? 0.893 32.726 13.112 1.00 27.73 112 VAL A O 1
ATOM 857 N N . GLN A 1 122 ? -0.992 31.672 13.754 1.00 32.44 113 GLN A N 1
ATOM 858 C CA . GLN A 1 122 ? -0.331 30.563 14.451 1.00 31.02 113 GLN A CA 1
ATOM 859 C C . GLN A 1 122 ? -0.808 29.220 13.862 1.00 30.16 113 GLN A C 1
ATOM 860 O O . GLN A 1 122 ? -2.007 28.953 13.766 1.00 26.48 113 GLN A O 1
ATOM 866 N N . GLU A 1 123 ? 0.147 28.393 13.450 1.00 29.71 114 GLU A N 1
ATOM 867 C CA . GLU A 1 123 ? -0.147 27.046 13.034 1.00 30.64 114 GLU A CA 1
ATOM 868 C C . GLU A 1 123 ? 0.101 26.079 14.208 1.00 29.10 114 GLU A C 1
ATOM 869 O O . GLU A 1 123 ? 1.060 26.234 14.931 1.00 28.02 114 GLU A O 1
ATOM 875 N N . THR A 1 124 ? -0.783 25.106 14.435 1.00 28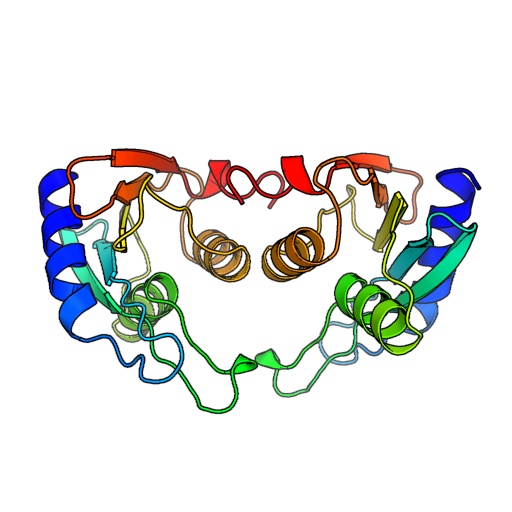.36 115 THR A N 1
ATOM 876 C CA . THR A 1 124 ? -0.564 24.144 15.520 1.00 28.01 115 THR A CA 1
ATOM 877 C C . THR A 1 124 ? -1.111 22.790 15.067 1.00 25.83 115 THR A C 1
ATOM 878 O O . THR A 1 124 ? -1.181 22.544 13.872 1.00 24.53 115 THR A O 1
ATOM 882 N N . THR A 1 125 ? -1.486 21.907 15.992 1.00 26.47 116 THR A N 1
ATOM 883 C CA . THR A 1 125 ? -2.089 20.601 15.618 1.00 26.39 116 THR A CA 1
ATOM 884 C C . THR A 1 125 ? -3.183 20.282 16.584 1.00 25.23 116 THR A C 1
ATOM 885 O O . THR A 1 125 ? -3.173 20.790 17.712 1.00 23.38 116 THR A O 1
ATOM 889 N N . VAL A 1 126 ? -4.117 19.424 16.142 1.00 26.41 117 VAL A N 1
ATOM 890 C CA . VAL A 1 126 ? -5.230 18.955 17.007 1.00 26.60 117 VAL A CA 1
ATOM 891 C C . VAL A 1 126 ? -4.666 18.392 18.327 1.00 27.79 117 VAL A C 1
ATOM 892 O O . VAL A 1 126 ? -5.084 18.799 19.407 1.00 27.39 117 VAL A O 1
ATOM 896 N N . GLY A 1 127 ? -3.641 17.531 18.221 1.00 30.41 118 GLY A N 1
ATOM 897 C CA . GLY A 1 127 ? -2.962 16.939 19.378 1.00 29.82 118 GLY A CA 1
ATOM 898 C C . GLY A 1 127 ? -2.293 17.915 20.309 1.00 31.41 118 GLY A C 1
ATOM 899 O O . GLY A 1 127 ? -2.412 17.804 21.525 1.00 33.38 118 GLY A O 1
ATOM 900 N N . GLU A 1 128 ? -1.579 18.886 19.760 1.00 32.97 119 GLU A N 1
ATOM 901 C CA . GLU A 1 128 ? -0.900 19.869 20.590 1.00 32.13 119 GLU A CA 1
ATOM 902 C C . GLU A 1 128 ? -1.858 20.762 21.372 1.00 29.91 119 GLU A C 1
ATOM 903 O O . GLU A 1 128 ? -1.490 21.345 22.377 1.00 27.57 119 GLU A O 1
ATOM 909 N N . LEU A 1 129 ? -3.089 20.857 20.880 1.00 29.84 120 LEU A N 1
ATOM 910 C CA . LEU A 1 129 ? -4.074 21.771 21.440 1.00 31.46 120 LEU A CA 1
ATOM 911 C C . LEU A 1 129 ? -4.731 21.161 22.670 1.00 30.24 120 LEU A C 1
ATOM 912 O O . LEU A 1 129 ? -5.258 21.877 23.521 1.00 30.95 120 LEU A O 1
ATOM 917 N N . LEU A 1 130 ? -4.699 19.835 22.762 1.00 30.48 121 LEU A N 1
ATOM 918 C CA . LEU A 1 130 ? -5.290 19.157 23.894 1.00 32.28 121 LEU A CA 1
ATOM 919 C C . LEU A 1 130 ? -4.389 18.086 24.491 1.00 32.19 121 LEU A C 1
ATOM 920 O O . LEU A 1 130 ? -4.595 16.909 24.254 1.00 31.37 121 LEU A O 1
ATOM 925 N N . PRO A 1 131 ? -3.409 18.485 25.288 1.00 33.90 122 PRO A N 1
ATOM 926 C CA . PRO A 1 131 ? -2.480 17.500 25.834 1.00 36.83 122 PRO A CA 1
ATOM 927 C C . PRO A 1 131 ? -3.144 16.391 26.680 1.00 38.84 122 PRO A C 1
ATOM 928 O O . PRO A 1 131 ? -4.080 16.644 27.452 1.00 38.20 122 PRO A O 1
ATOM 932 N N . GLY A 1 132 ? -2.642 15.164 26.521 1.00 39.63 123 GLY A N 1
ATOM 933 C CA . GLY A 1 132 ? -3.196 14.006 27.188 1.00 40.73 123 GLY A CA 1
ATOM 934 C C . GLY A 1 132 ? -4.570 13.491 26.740 1.00 42.50 123 GLY A C 1
ATOM 935 O O . GLY A 1 132 ? -5.061 12.521 27.298 1.00 43.15 123 GLY A O 1
ATOM 936 N N . ALA A 1 133 ? -5.191 14.106 25.735 1.00 44.28 124 ALA A N 1
ATOM 937 C CA . ALA A 1 133 ? -6.531 13.695 25.273 1.00 44.35 124 ALA A CA 1
ATOM 938 C C . ALA A 1 133 ? -6.527 12.348 24.535 1.00 46.98 124 ALA A C 1
ATOM 939 O O . ALA A 1 133 ? -5.495 11.926 23.980 1.00 49.47 124 ALA A O 1
ATOM 941 N N . MET B 1 10 ? -4.637 20.897 53.559 1.00 57.23 1 MET B N 1
ATOM 942 C CA . MET B 1 10 ? -4.560 19.416 53.355 1.00 57.02 1 MET B CA 1
ATOM 943 C C . MET B 1 10 ? -3.748 19.036 52.112 1.00 56.34 1 MET B C 1
ATOM 944 O O . MET B 1 10 ? -3.708 19.765 51.120 1.00 56.69 1 MET B O 1
ATOM 949 N N . ASN B 1 11 ? -3.103 17.878 52.187 1.00 55.17 2 ASN B N 1
ATOM 950 C CA . ASN B 1 11 ? -2.237 17.418 51.115 1.00 53.60 2 ASN B CA 1
ATOM 951 C C . ASN B 1 11 ? -3.012 16.713 50.005 1.00 51.30 2 ASN B C 1
ATOM 952 O O . ASN B 1 11 ? -4.207 16.408 50.138 1.00 50.50 2 ASN B O 1
ATOM 957 N N . SER B 1 12 ? -2.291 16.434 48.925 1.00 48.86 3 SER B N 1
ATOM 958 C CA . SER B 1 12 ? -2.857 15.892 47.718 1.00 48.04 3 SER B CA 1
ATOM 959 C C . SER B 1 12 ? -3.423 14.493 47.922 1.00 46.50 3 SER B C 1
ATOM 960 O O . SER B 1 12 ? -4.321 14.058 47.209 1.00 46.27 3 SER B O 1
ATOM 963 N N . LYS B 1 13 ? -2.874 13.784 48.891 1.00 46.37 4 LYS B N 1
ATOM 964 C CA . LYS B 1 13 ? -3.280 12.412 49.175 1.00 44.06 4 LYS B CA 1
ATOM 965 C C . LYS B 1 13 ? -4.657 12.382 49.831 1.00 40.32 4 LYS B C 1
ATOM 966 O O . LYS B 1 13 ? -5.453 11.478 49.561 1.00 38.71 4 LYS B O 1
ATOM 972 N N . GLN B 1 14 ? -4.926 13.382 50.667 1.00 38.29 5 GLN B N 1
ATOM 973 C CA . GLN B 1 14 ? -6.234 13.549 51.325 1.00 38.90 5 GLN B CA 1
ATOM 974 C C . GLN B 1 14 ? -7.317 14.112 50.364 1.00 33.33 5 GLN B C 1
ATOM 975 O O . GLN B 1 14 ? -8.423 13.664 50.374 1.00 32.83 5 GLN B O 1
ATOM 981 N N . LEU B 1 15 ? -6.983 15.064 49.523 1.00 30.77 6 LEU B N 1
ATOM 982 C CA . LEU B 1 15 ? -7.910 15.540 48.489 1.00 29.82 6 LEU B CA 1
ATOM 983 C C . LEU B 1 15 ? -8.303 14.454 47.459 1.00 25.78 6 LEU B C 1
ATOM 984 O O . LEU B 1 15 ? -9.444 14.384 47.001 1.00 22.27 6 LEU B O 1
ATOM 989 N N . ILE B 1 16 ? -7.360 13.587 47.121 1.00 25.96 7 ILE B N 1
ATOM 990 C CA . ILE B 1 16 ? -7.646 12.431 46.274 1.00 26.25 7 ILE B CA 1
ATOM 991 C C . ILE B 1 16 ? -8.634 11.482 46.968 1.00 25.88 7 ILE B C 1
ATOM 992 O O . ILE B 1 16 ? -9.575 10.982 46.342 1.00 27.71 7 ILE B O 1
ATOM 997 N N . GLN B 1 17 ? -8.464 11.243 48.258 1.00 25.13 8 GLN B N 1
ATOM 998 C CA . GLN B 1 17 ? -9.425 10.420 48.980 1.00 26.28 8 GLN B CA 1
ATOM 999 C C . GLN B 1 17 ? -10.859 11.018 48.938 1.00 25.55 8 GLN B C 1
ATOM 1000 O O . GLN B 1 17 ? -11.846 10.316 48.747 1.00 26.22 8 GLN B O 1
ATOM 1006 N N . GLU B 1 18 ? -10.961 12.319 49.142 1.00 25.92 9 GLU B N 1
ATOM 1007 C CA . GLU B 1 18 ? -12.235 13.022 49.003 1.00 26.78 9 GLU B CA 1
ATOM 1008 C C . GLU B 1 18 ? -12.859 12.750 47.631 1.00 26.33 9 GLU B C 1
ATOM 1009 O O . GLU B 1 18 ? -14.042 12.520 47.557 1.00 26.52 9 GLU B O 1
ATOM 1015 N N . ALA B 1 19 ? -12.052 12.728 46.558 1.00 25.68 10 ALA B N 1
ATOM 1016 C CA . ALA B 1 19 ? -12.557 12.444 45.222 1.00 24.12 10 ALA B CA 1
ATOM 1017 C C . ALA B 1 19 ? -13.003 11.011 45.032 1.00 25.08 10 ALA B C 1
ATOM 1018 O O . ALA B 1 19 ? -13.885 10.677 44.213 1.00 26.77 10 ALA B O 1
ATOM 1020 N N . ILE B 1 20 ? -12.371 10.139 45.777 1.00 26.52 11 ILE B N 1
ATOM 1021 C CA . ILE B 1 20 ? -12.716 8.734 45.744 1.00 25.16 11 ILE B CA 1
ATOM 1022 C C . ILE B 1 20 ? -14.063 8.551 46.396 1.00 23.04 11 ILE B C 1
ATOM 1023 O O . ILE B 1 20 ? -14.851 7.731 45.936 1.00 20.18 11 ILE B O 1
ATOM 1028 N N . GLU B 1 21 ? -14.296 9.300 47.477 1.00 24.38 12 GLU B N 1
ATOM 1029 C CA . GLU B 1 21 ? -15.591 9.322 48.172 1.00 25.17 12 GLU B CA 1
ATOM 1030 C C . GLU B 1 21 ? -16.709 10.013 47.342 1.00 24.93 12 GLU B C 1
ATOM 1031 O O . GLU B 1 21 ? -17.824 9.496 47.205 1.00 27.08 12 GLU B O 1
ATOM 1037 N N . ALA B 1 22 ? -16.394 11.166 46.760 1.00 23.45 13 ALA B N 1
ATOM 1038 C CA . ALA B 1 22 ? -17.317 11.885 45.889 1.00 22.61 13 ALA B CA 1
ATOM 1039 C C . ALA B 1 22 ? -17.874 11.032 44.728 1.00 21.75 13 ALA B C 1
ATOM 1040 O O . ALA B 1 22 ? -19.069 11.112 44.388 1.00 21.22 13 ALA B O 1
ATOM 1042 N N . ARG B 1 23 ? -16.996 10.224 44.140 1.00 21.91 14 ARG B N 1
ATOM 1043 C CA . ARG B 1 23 ? -17.260 9.366 42.988 1.00 23.26 14 ARG B CA 1
ATOM 1044 C C . ARG B 1 23 ? -18.330 8.306 43.183 1.00 24.64 14 ARG B C 1
ATOM 1045 O O . ARG B 1 23 ? -19.028 7.935 42.219 1.00 21.81 14 ARG B O 1
ATOM 1053 N N . LYS B 1 24 ? -18.412 7.788 44.426 1.00 27.02 15 LYS B N 1
ATOM 1054 C CA . LYS B 1 24 ? -19.390 6.774 44.835 1.00 28.00 15 LYS B CA 1
ATOM 1055 C C . LYS B 1 24 ? -20.838 7.254 44.681 1.00 30.23 15 LYS B C 1
ATOM 1056 O O . LYS B 1 24 ? -21.769 6.455 44.682 1.00 28.57 15 LYS B O 1
ATOM 1062 N N . GLN B 1 25 ? -21.010 8.572 44.534 1.00 31.67 16 GLN B N 1
ATOM 1063 C CA . GLN B 1 25 ? -22.305 9.216 44.474 1.00 30.79 16 GLN B CA 1
ATOM 1064 C C . GLN B 1 25 ? -22.763 9.454 43.042 1.00 30.46 16 GLN B C 1
ATOM 1065 O O . GLN B 1 25 ? -23.916 9.857 42.823 1.00 30.38 16 GLN B O 1
ATOM 1071 N N . ALA B 1 26 ? -21.884 9.151 42.081 1.00 30.61 17 ALA B N 1
ATOM 1072 C CA . ALA B 1 26 ? -22.126 9.360 40.616 1.00 31.94 17 ALA B CA 1
ATOM 1073 C C . ALA B 1 26 ? -23.419 8.783 40.066 1.00 33.37 17 ALA B C 1
ATOM 1074 O O . ALA B 1 26 ? -23.778 7.647 40.396 1.00 33.06 17 ALA B O 1
ATOM 1076 N N . TYR B 1 27 ? -24.078 9.548 39.183 1.00 35.09 18 TYR B N 1
ATOM 1077 C CA . TYR B 1 27 ? -25.306 9.112 38.526 1.00 35.08 18 TYR B CA 1
ATOM 1078 C C . TYR B 1 27 ? -25.033 8.800 37.045 1.00 34.64 18 TYR B C 1
ATOM 1079 O O . TYR B 1 27 ? -25.018 9.700 36.206 1.00 32.80 18 TYR B O 1
ATOM 1088 N N . VAL B 1 28 ? -24.850 7.514 36.726 1.00 36.96 19 VAL B N 1
ATOM 1089 C CA . VAL B 1 28 ? -24.325 7.086 35.393 1.00 38.14 19 VAL B CA 1
ATOM 1090 C C . VAL B 1 28 ? -24.906 5.778 34.838 1.00 39.46 19 VAL B C 1
ATOM 1091 O O . VAL B 1 28 ? -24.167 4.824 34.629 1.00 39.21 19 VAL B O 1
ATOM 1095 N N . PRO B 1 29 ? -26.234 5.714 34.592 1.00 42.22 20 PRO B N 1
ATOM 1096 C CA . PRO B 1 29 ? -26.824 4.457 34.043 1.00 42.59 20 PRO B CA 1
ATOM 1097 C C . PRO B 1 29 ? -26.515 4.133 32.553 1.00 43.53 20 PRO B C 1
ATOM 1098 O O . PRO B 1 29 ? -26.709 2.995 32.122 1.00 44.72 20 PRO B O 1
ATOM 1102 N N . TYR B 1 30 ? -26.069 5.117 31.784 1.00 42.59 21 TYR B N 1
ATOM 1103 C CA . TYR B 1 30 ? -25.844 4.935 30.357 1.00 43.43 21 TYR B CA 1
ATOM 1104 C C . TYR B 1 30 ? -24.397 4.471 30.026 1.00 43.72 21 TYR B C 1
ATOM 1105 O O . TYR B 1 30 ? -24.182 3.639 29.138 1.00 43.96 21 TYR B O 1
ATOM 1114 N N . SER B 1 31 ? -23.422 5.026 30.737 1.00 43.82 22 SER B N 1
ATOM 1115 C CA . SER B 1 31 ? -22.019 4.660 30.581 1.00 42.93 22 SER B CA 1
ATOM 1116 C C . SER B 1 31 ? -21.566 3.749 31.699 1.00 42.16 22 SER B C 1
ATOM 1117 O O . SER B 1 31 ? -20.598 3.038 31.543 1.00 42.18 22 SER B O 1
ATOM 1120 N N . LYS B 1 32 ? -22.230 3.817 32.846 1.00 42.48 23 LYS B N 1
ATOM 1121 C CA . LYS B 1 32 ? -21.804 3.088 34.022 1.00 42.63 23 LYS B CA 1
ATOM 1122 C C . LYS B 1 32 ? -20.369 3.465 34.443 1.00 42.92 23 LYS B C 1
ATOM 1123 O O . LYS B 1 32 ? -19.744 2.765 35.250 1.00 45.38 23 LYS B O 1
ATOM 1129 N N . PHE B 1 33 ? -19.879 4.606 33.956 1.00 39.72 24 PHE B N 1
ATOM 1130 C CA . PHE B 1 33 ? -18.518 5.043 34.246 1.00 37.45 24 PHE B CA 1
ATOM 1131 C C . PHE B 1 33 ? -18.490 6.157 35.307 1.00 33.70 24 PHE B C 1
ATOM 1132 O O . PHE B 1 33 ? -18.777 7.291 34.996 1.00 31.93 24 PHE B O 1
ATOM 1140 N N . GLN B 1 34 ? -18.150 5.819 36.549 1.00 32.25 25 GLN B N 1
ATOM 1141 C CA . GLN B 1 34 ? -18.156 6.783 37.695 1.00 30.88 25 GLN B CA 1
ATOM 1142 C C . GLN B 1 34 ? -16.899 7.651 37.816 1.00 29.05 25 GLN B C 1
ATOM 1143 O O . GLN B 1 34 ? -15.798 7.136 38.016 1.00 29.15 25 GLN B O 1
ATOM 1149 N N . VAL B 1 35 ? -17.069 8.974 37.762 1.00 28.38 26 VAL B N 1
ATOM 1150 C CA . VAL B 1 35 ? -15.982 9.941 38.076 1.00 25.49 26 VAL B CA 1
ATOM 1151 C C . VAL B 1 35 ? -16.306 10.761 39.356 1.00 25.32 26 VAL B C 1
ATOM 1152 O O . VAL B 1 35 ? -17.473 11.083 39.637 1.00 25.91 26 VAL B O 1
ATOM 1156 N N . GLY B 1 36 ? -15.262 11.116 40.099 1.00 23.31 27 GLY B N 1
ATOM 1157 C CA . GLY B 1 36 ? -15.359 11.977 41.257 1.00 23.03 27 GLY B CA 1
ATOM 1158 C C . GLY B 1 36 ? -14.296 13.081 41.283 1.00 22.84 27 GLY B C 1
ATOM 1159 O O . GLY B 1 36 ? -13.235 12.910 40.713 1.00 19.89 27 GLY B O 1
ATOM 1160 N N . ALA B 1 37 ? -14.612 14.214 41.954 1.00 22.50 28 ALA B N 1
ATOM 1161 C CA . ALA B 1 37 ? -13.690 15.329 42.131 1.00 21.49 28 ALA B CA 1
ATOM 1162 C C . ALA B 1 37 ? -13.848 15.988 43.490 1.00 22.19 28 ALA B C 1
ATOM 1163 O O . ALA B 1 37 ? -14.859 15.839 44.173 1.00 23.10 28 ALA B O 1
ATOM 1165 N N . ALA B 1 38 ? -12.826 16.712 43.886 1.00 21.46 29 ALA B N 1
ATOM 1166 C CA . ALA B 1 38 ? -12.838 17.381 45.144 1.00 24.04 29 ALA B CA 1
ATOM 1167 C C . ALA B 1 38 ? -12.051 18.646 44.967 1.00 23.83 29 ALA B C 1
ATOM 1168 O O . ALA B 1 38 ? -10.936 18.603 44.503 1.00 22.20 29 ALA B O 1
ATOM 1170 N N . LEU B 1 39 ? -12.676 19.775 45.296 1.00 26.48 30 LEU B N 1
ATOM 1171 C CA . LEU B 1 39 ? -12.101 21.124 45.081 1.00 26.33 30 LEU B CA 1
ATOM 1172 C C . LEU B 1 39 ? -11.816 21.722 46.444 1.00 25.29 30 LEU B C 1
ATOM 1173 O O . LEU B 1 39 ? -12.618 21.581 47.333 1.00 25.69 30 LEU B O 1
ATOM 1178 N N . LEU B 1 40 ? -10.626 22.288 46.603 1.00 25.33 31 LEU B N 1
ATOM 1179 C CA . LEU B 1 40 ? -10.146 22.867 47.836 1.00 26.77 31 LEU B CA 1
ATOM 1180 C C . LEU B 1 40 ? -10.038 24.378 47.628 1.00 27.68 31 LEU B C 1
ATOM 1181 O O . LEU B 1 40 ? -9.462 24.840 46.623 1.00 24.16 31 LEU B O 1
ATOM 1186 N N . THR B 1 41 ? -10.644 25.119 48.560 1.00 30.16 32 THR B N 1
ATOM 1187 C CA . THR B 1 41 ? -10.623 26.583 48.605 1.00 32.48 32 THR B CA 1
ATOM 1188 C C . THR B 1 41 ? -9.343 27.099 49.321 1.00 35.63 32 THR B C 1
ATOM 1189 O O . THR B 1 41 ? -8.700 26.337 50.045 1.00 37.22 32 THR B O 1
ATOM 1193 N N . GLN B 1 42 ? -8.963 28.370 49.132 1.00 38.69 33 GLN B N 1
ATOM 1194 C CA . GLN B 1 42 ? -7.863 28.980 49.945 1.00 37.60 33 GLN B CA 1
ATOM 1195 C C . GLN B 1 42 ? -8.085 28.916 51.450 1.00 37.12 33 GLN B C 1
ATOM 1196 O O . GLN B 1 42 ? -7.125 28.884 52.186 1.00 37.48 33 GLN B O 1
ATOM 1202 N N . ASP B 1 43 ? -9.336 28.881 51.902 1.00 37.23 34 ASP B N 1
ATOM 1203 C CA . ASP B 1 43 ? -9.666 28.746 53.336 1.00 36.50 34 ASP B CA 1
ATOM 1204 C C . ASP B 1 43 ? -9.692 27.300 53.834 1.00 36.27 34 ASP B C 1
ATOM 1205 O O . ASP B 1 43 ? -9.961 27.060 55.002 1.00 37.22 34 ASP B O 1
ATOM 1210 N N . GLY B 1 44 ? -9.477 26.324 52.956 1.00 35.66 35 GLY B N 1
ATOM 1211 C CA . GLY B 1 44 ? -9.414 24.915 53.391 1.00 33.63 35 GLY B CA 1
ATOM 1212 C C . GLY B 1 44 ? -10.668 24.057 53.321 1.00 32.55 35 GLY B C 1
ATOM 1213 O O . GLY B 1 44 ? -10.607 22.885 53.706 1.00 31.03 35 GLY B O 1
ATOM 1214 N N . LYS B 1 45 ? -11.775 24.600 52.797 1.00 31.23 36 LYS B N 1
ATOM 1215 C CA . LYS B 1 45 ? -13.009 23.844 52.618 1.00 30.79 36 LYS B CA 1
ATOM 1216 C C . LYS B 1 45 ? -12.951 22.969 51.342 1.00 30.01 36 LYS B C 1
ATOM 1217 O O . LYS B 1 45 ? -12.377 23.351 50.328 1.00 28.95 36 LYS B O 1
ATOM 1223 N N . VAL B 1 46 ? -13.543 21.786 51.402 1.00 29.69 37 VAL B N 1
ATOM 1224 C CA . VAL B 1 46 ? -13.556 20.905 50.251 1.00 29.33 37 VAL B CA 1
ATOM 1225 C C . VAL B 1 46 ? -14.978 20.840 49.675 1.00 28.69 37 VAL B C 1
ATOM 1226 O O . VAL B 1 46 ? -15.945 20.652 50.432 1.00 27.17 37 VAL B O 1
ATOM 1230 N N . TYR B 1 47 ? -15.077 20.967 48.345 1.00 27.21 38 TYR B N 1
ATOM 1231 C CA . TYR B 1 47 ? -16.303 20.656 47.613 1.00 27.36 38 TYR B CA 1
ATOM 1232 C C . TYR B 1 47 ? -16.168 19.406 46.736 1.00 27.38 38 TYR B C 1
ATOM 1233 O O . TYR B 1 47 ? -15.335 19.334 45.794 1.00 28.46 38 TYR B O 1
ATOM 1242 N N . ARG B 1 48 ? -17.041 18.452 47.037 1.00 25.70 39 ARG B N 1
ATOM 1243 C CA . ARG B 1 48 ? -17.133 17.189 46.348 1.00 23.90 39 ARG B CA 1
ATOM 1244 C C . ARG B 1 48 ? -18.093 17.286 45.159 1.00 22.61 39 ARG B C 1
ATOM 1245 O O . ARG B 1 48 ? -19.105 17.976 45.245 1.00 24.82 39 ARG B O 1
ATOM 1253 N N . GLY B 1 49 ? -17.765 16.599 44.066 1.00 19.69 40 GLY B N 1
ATOM 1254 C CA . GLY B 1 49 ? -18.588 16.542 42.889 1.00 20.34 40 GLY B CA 1
ATOM 1255 C C . GLY B 1 49 ? -18.477 15.215 42.166 1.00 19.84 40 GLY B C 1
ATOM 1256 O O . GLY B 1 49 ? -17.453 14.536 42.257 1.00 23.06 40 GLY B O 1
ATOM 1257 N N . CYS B 1 50 ? -19.541 14.829 41.477 1.00 19.59 41 CYS B N 1
ATOM 1258 C CA . CYS B 1 50 ? -19.570 13.632 40.645 1.00 21.97 41 CYS B CA 1
ATOM 1259 C C . CYS B 1 50 ? -20.245 13.893 39.293 1.00 21.89 41 CYS B C 1
ATOM 1260 O O . CYS B 1 50 ? -20.927 14.905 39.123 1.00 20.69 41 CYS B O 1
ATOM 1263 N N . ASN B 1 51 ? -20.065 12.973 38.341 1.00 23.59 42 ASN B N 1
ATOM 1264 C CA . ASN B 1 51 ? -20.737 13.107 37.054 1.00 26.17 42 ASN B CA 1
ATOM 1265 C C . ASN B 1 51 ? -22.199 12.698 37.171 1.00 27.64 42 ASN B C 1
ATOM 1266 O O . ASN B 1 51 ? -22.562 11.891 38.037 1.00 26.07 42 ASN B O 1
ATOM 1271 N N . VAL B 1 52 ? -23.034 13.337 36.344 1.00 29.36 43 VAL B N 1
ATOM 1272 C CA . VAL B 1 52 ? -24.497 13.115 36.326 1.00 30.69 43 VAL B CA 1
ATOM 1273 C C . VAL B 1 52 ? -25.005 13.037 34.885 1.00 31.31 43 VAL B C 1
ATOM 1274 O O . VAL B 1 52 ? -24.979 14.024 34.172 1.00 32.71 43 VAL B O 1
ATOM 1278 N N . GLU B 1 53 ? -25.466 11.870 34.463 1.00 32.83 44 GLU B N 1
ATOM 1279 C CA . GLU B 1 53 ? -25.871 11.658 33.057 1.00 35.82 44 GLU B CA 1
ATOM 1280 C C . GLU B 1 53 ? -27.346 11.972 32.699 1.00 36.81 44 GLU B C 1
ATOM 1281 O O . GLU B 1 53 ? -28.202 12.225 33.552 1.00 37.24 44 GLU B O 1
ATOM 1287 N N . ASN B 1 54 ? -27.596 12.000 31.402 1.00 37.64 45 ASN B N 1
ATOM 1288 C CA . ASN B 1 54 ? -28.924 12.131 30.842 1.00 38.81 45 ASN B CA 1
ATOM 1289 C C . ASN B 1 54 ? -29.033 11.139 29.688 1.00 41.04 45 ASN B C 1
ATOM 1290 O O . ASN B 1 54 ? -28.015 10.816 29.045 1.00 41.40 45 ASN B O 1
ATOM 1295 N N . ALA B 1 55 ? -30.241 10.611 29.473 1.00 41.96 46 ALA B N 1
ATOM 1296 C CA . ALA B 1 55 ? -30.522 9.729 28.341 1.00 42.53 46 ALA B CA 1
ATOM 1297 C C . ALA B 1 55 ? -30.261 10.458 27.011 1.00 43.30 46 ALA B C 1
ATOM 1298 O O . ALA B 1 55 ? -29.973 9.834 25.977 1.00 42.12 46 ALA B O 1
ATOM 1300 N N . SER B 1 56 ? -30.411 11.780 27.063 1.00 44.09 47 SER B N 1
ATOM 1301 C CA . SER B 1 56 ? -29.987 12.685 26.014 1.00 45.32 47 SER B CA 1
ATOM 1302 C C . SER B 1 56 ? -28.544 13.123 26.323 1.00 46.23 47 SER B C 1
ATOM 1303 O O . SER B 1 56 ? -28.315 14.071 27.095 1.00 46.50 47 SER B O 1
ATOM 1306 N N . TYR B 1 57 ? -27.588 12.419 25.709 1.00 45.76 48 TYR B N 1
ATOM 1307 C CA . TYR B 1 57 ? -26.183 12.405 26.129 1.00 45.44 48 TYR B CA 1
ATOM 1308 C C . TYR B 1 57 ? -25.534 13.777 26.219 1.00 45.22 48 TYR B C 1
ATOM 1309 O O . TYR B 1 57 ? -24.712 14.015 27.118 1.00 44.02 48 TYR B O 1
ATOM 1318 N N . GLY B 1 58 ? -25.889 14.671 25.294 1.00 44.41 49 GLY B N 1
ATOM 1319 C CA . GLY B 1 58 ? -25.396 16.056 25.328 1.00 44.32 49 GLY B CA 1
ATOM 1320 C C . GLY B 1 58 ? -25.635 16.854 26.619 1.00 43.35 49 GLY B C 1
ATOM 1321 O O . GLY B 1 58 ? -25.048 17.911 26.810 1.00 40.17 49 GLY B O 1
ATOM 1322 N N . LEU B 1 59 ? -26.500 16.344 27.502 1.00 44.37 50 LEU B N 1
ATOM 1323 C CA . LEU B 1 59 ? -26.814 17.001 28.793 1.00 43.51 50 LEU B CA 1
ATOM 1324 C C . LEU B 1 59 ? -26.103 16.368 29.988 1.00 42.48 50 LEU B C 1
ATOM 1325 O O . LEU B 1 59 ? -26.352 16.761 31.146 1.00 42.49 50 LEU B O 1
ATOM 1330 N N . CYS B 1 60 ? -25.227 15.400 29.705 1.00 40.72 51 CYS B N 1
ATOM 1331 C CA . CYS B 1 60 ? -24.419 14.765 30.750 1.00 40.41 51 CYS B CA 1
ATOM 1332 C C . CYS B 1 60 ? -23.501 15.813 31.366 1.00 39.43 51 CYS B C 1
ATOM 1333 O O . CYS B 1 60 ? -22.943 16.646 30.617 1.00 40.10 51 CYS B O 1
ATOM 1336 N N . ASN B 1 61 ? -23.364 15.782 32.700 1.00 35.97 52 ASN B N 1
ATOM 1337 C CA . ASN B 1 61 ? -22.468 16.688 33.384 1.00 35.06 52 ASN B CA 1
ATOM 1338 C C . ASN B 1 61 ? -21.348 16.019 34.190 1.00 34.31 52 ASN B C 1
ATOM 1339 O O . ASN B 1 61 ? -21.596 15.093 34.977 1.00 36.50 52 ASN B O 1
ATOM 1344 N N . CYS B 1 62 ? -20.132 16.550 34.033 1.00 31.36 53 CYS B N 1
ATOM 1345 C CA . CYS B 1 62 ? -18.898 16.004 34.637 1.00 28.59 53 CYS B CA 1
ATOM 1346 C C . CYS B 1 62 ? -18.660 16.358 36.089 1.00 26.74 53 CYS B C 1
ATOM 1347 O O . CYS B 1 62 ? -19.030 17.436 36.547 1.00 28.16 53 CYS B O 1
ATOM 1350 N N . ALA B 1 63 ? -17.983 15.468 36.803 1.00 25.40 54 ALA B N 1
ATOM 1351 C CA . ALA B 1 63 ? -17.645 15.671 38.211 1.00 24.56 54 ALA B CA 1
ATOM 1352 C C . ALA B 1 63 ? -17.030 17.018 38.515 1.00 22.60 54 ALA B C 1
ATOM 1353 O O . ALA B 1 63 ? -17.272 17.599 39.554 1.00 22.93 54 ALA B O 1
ATOM 1355 N N . GLU B 1 64 ? -16.166 17.469 37.629 1.00 22.89 55 GLU B N 1
ATOM 1356 C CA . GLU B 1 64 ? -15.317 18.623 37.884 1.00 23.05 55 GLU B CA 1
ATOM 1357 C C . GLU B 1 64 ? -16.236 19.837 37.955 1.00 20.94 55 GLU B C 1
ATOM 1358 O O . GLU B 1 64 ? -16.117 20.681 38.861 1.00 18.03 55 GLU B O 1
ATOM 1364 N N . ARG B 1 65 ? -17.168 19.885 36.993 1.00 21.54 56 ARG B N 1
ATOM 1365 C CA . ARG B 1 65 ? -18.132 20.975 36.875 1.00 23.59 56 ARG B CA 1
ATOM 1366 C C . ARG B 1 65 ? -19.139 21.013 38.021 1.00 24.19 56 ARG B C 1
ATOM 1367 O O . ARG B 1 65 ? -19.439 22.099 38.538 1.00 23.66 56 ARG B O 1
ATOM 1375 N N . THR B 1 66 ? -19.633 19.836 38.420 1.00 24.22 57 THR B N 1
ATOM 1376 C CA . THR B 1 66 ? -20.452 19.722 39.597 1.00 23.86 57 THR B CA 1
ATOM 1377 C C . THR B 1 66 ? -19.744 20.341 40.795 1.00 25.57 57 THR B C 1
ATOM 1378 O O . THR B 1 66 ? -20.302 21.238 41.438 1.00 28.01 57 THR B O 1
ATOM 1382 N N . ALA B 1 67 ? -18.524 19.892 41.106 1.00 24.83 58 ALA B N 1
ATOM 1383 C CA . ALA B 1 67 ? -17.783 20.457 42.244 1.00 24.68 58 ALA B CA 1
ATOM 1384 C C . ALA B 1 67 ? -17.646 21.994 42.169 1.00 25.03 58 ALA B C 1
ATOM 1385 O O . ALA B 1 67 ? -17.855 22.693 43.157 1.00 22.62 58 ALA B O 1
ATOM 1387 N N . LEU B 1 68 ? -17.278 22.501 40.990 1.00 27.06 59 LEU B N 1
ATOM 1388 C CA . LEU B 1 68 ? -17.053 23.943 40.787 1.00 28.26 59 LEU B CA 1
ATOM 1389 C C . LEU B 1 68 ? -18.334 24.776 40.932 1.00 28.76 59 LEU B C 1
ATOM 1390 O O . LEU B 1 68 ? -18.310 25.856 41.592 1.00 28.75 59 LEU B O 1
ATOM 1395 N N . PHE B 1 69 ? -19.428 24.285 40.340 1.00 26.80 60 PHE B N 1
ATOM 1396 C CA . PHE B 1 69 ? -20.692 25.006 40.371 1.00 28.10 60 PHE B CA 1
ATOM 1397 C C . PHE B 1 69 ? -21.233 25.063 41.810 1.00 28.26 60 PHE B C 1
ATOM 1398 O O . PHE B 1 69 ? -21.778 26.088 42.203 1.00 26.45 60 PHE B O 1
ATOM 1406 N N . LYS B 1 70 ? -21.070 23.967 42.567 1.00 28.60 61 LYS B N 1
ATOM 1407 C CA . LYS B 1 70 ? -21.441 23.906 43.995 1.00 28.16 61 LYS B CA 1
ATOM 1408 C C . LYS B 1 70 ? -20.632 24.903 44.847 1.00 27.06 61 LYS B C 1
ATOM 1409 O O . LYS B 1 70 ? -21.185 25.573 45.717 1.00 25.52 61 LYS B O 1
ATOM 1415 N N . ALA B 1 71 ? -19.338 25.031 44.584 1.00 26.47 62 ALA B N 1
ATOM 1416 C CA . ALA B 1 71 ? -18.524 26.055 45.267 1.00 26.44 62 ALA B CA 1
ATOM 1417 C C . ALA B 1 71 ? -18.957 27.519 44.957 1.00 27.43 62 ALA B C 1
ATOM 1418 O O . ALA B 1 71 ? -19.132 28.354 45.858 1.00 27.47 62 ALA B O 1
ATOM 1420 N N . VAL B 1 72 ? -19.121 27.834 43.678 1.00 26.87 63 VAL B N 1
ATOM 1421 C CA . VAL B 1 72 ? -19.682 29.137 43.290 1.00 25.54 63 VAL B CA 1
ATOM 1422 C C . VAL B 1 72 ? -21.037 29.414 43.965 1.00 24.70 63 VAL B C 1
ATOM 1423 O O . VAL B 1 72 ? -21.219 30.454 44.537 1.00 22.97 63 VAL B O 1
ATOM 1427 N N . SER B 1 73 ? -21.952 28.447 43.907 1.00 24.71 64 SER B N 1
ATOM 1428 C CA . SER B 1 73 ? -23.281 28.580 44.513 1.00 26.24 64 SER B CA 1
ATOM 1429 C C . SER B 1 73 ? -23.254 28.857 46.060 1.00 26.72 64 SER B C 1
ATOM 1430 O O . SER B 1 73 ? -24.196 29.378 46.597 1.00 27.97 64 SER B O 1
ATOM 1433 N N . GLU B 1 74 ? -22.171 28.567 46.748 1.00 27.24 65 GLU B N 1
ATOM 1434 C CA . GLU B 1 74 ? -22.075 28.914 48.150 1.00 28.12 65 GLU B CA 1
ATOM 1435 C C . GLU B 1 74 ? -21.265 30.182 48.361 1.00 28.91 65 GLU B C 1
ATOM 1436 O O . GLU B 1 74 ? -21.041 30.574 49.499 1.00 30.40 65 GLU B O 1
ATOM 1442 N N . GLY B 1 75 ? -20.801 30.796 47.292 1.00 28.18 66 GLY B N 1
ATOM 1443 C CA . GLY B 1 75 ? -20.098 32.060 47.402 1.00 31.46 66 GLY B CA 1
ATOM 1444 C C . GLY B 1 75 ? -18.596 31.950 47.583 1.00 33.65 66 GLY B C 1
ATOM 1445 O O . GLY B 1 75 ? -17.914 32.955 47.868 1.00 34.68 66 GLY B O 1
ATOM 1446 N N . ASP B 1 76 ? -18.075 30.743 47.377 1.00 36.00 67 ASP B N 1
ATOM 1447 C CA . ASP B 1 76 ? -16.632 30.492 47.376 1.00 36.82 67 ASP B CA 1
ATOM 1448 C C . ASP B 1 76 ? -16.031 30.649 45.996 1.00 38.85 67 ASP B C 1
ATOM 1449 O O . ASP B 1 76 ? -16.478 30.016 45.053 1.00 40.67 67 ASP B O 1
ATOM 1454 N N . LYS B 1 77 ? -15.014 31.499 45.885 1.00 39.65 68 LYS B N 1
ATOM 1455 C CA . LYS B 1 77 ? -14.427 31.838 44.591 1.00 40.43 68 LYS B CA 1
ATOM 1456 C C . LYS B 1 77 ? -12.900 31.681 44.498 1.00 38.60 68 LYS B C 1
ATOM 1457 O O . LYS B 1 77 ? -12.353 31.845 43.410 1.00 39.06 68 LYS B O 1
ATOM 1463 N N . GLU B 1 78 ? -12.206 31.382 45.594 1.00 36.62 69 GLU B N 1
ATOM 1464 C CA . GLU B 1 78 ? -10.746 31.309 45.545 1.00 38.07 69 GLU B CA 1
ATOM 1465 C C . GLU B 1 78 ? -10.345 29.854 45.761 1.00 36.96 69 GLU B C 1
ATOM 1466 O O . GLU B 1 78 ? -10.444 29.327 46.875 1.00 36.30 69 GLU B O 1
ATOM 1472 N N . PHE B 1 79 ? -9.869 29.216 44.692 1.00 36.31 70 PHE B N 1
ATOM 1473 C CA . PHE B 1 79 ? -9.527 27.792 44.700 1.00 35.13 70 PHE B CA 1
ATOM 1474 C C . PHE B 1 79 ? -8.030 27.527 44.531 1.00 34.99 70 PHE B C 1
ATOM 1475 O O . PHE B 1 79 ? -7.388 28.049 43.607 1.00 36.96 70 PHE B O 1
ATOM 1483 N N . VAL B 1 80 ? -7.503 26.659 45.389 1.00 33.02 71 VAL B N 1
ATOM 1484 C CA . VAL B 1 80 ? -6.097 26.287 45.384 1.00 32.13 71 VAL B CA 1
ATOM 1485 C C . VAL B 1 80 ? -5.788 24.979 44.640 1.00 29.97 71 VAL B C 1
ATOM 1486 O O . VAL B 1 80 ? -4.742 24.856 43.972 1.00 27.80 71 VAL B O 1
ATOM 1490 N N . ALA B 1 81 ? -6.684 23.998 44.744 1.00 30.74 72 ALA B N 1
ATOM 1491 C CA . ALA B 1 81 ? -6.495 22.740 44.000 1.00 30.13 72 ALA B CA 1
ATOM 1492 C C . ALA B 1 81 ? -7.761 21.928 43.773 1.00 29.33 72 ALA B C 1
ATOM 1493 O O . ALA B 1 81 ? -8.810 22.142 44.388 1.00 28.21 72 ALA B O 1
ATOM 1495 N N . ILE B 1 82 ? -7.635 20.986 42.853 1.00 28.60 73 ILE B N 1
ATOM 1496 C CA . ILE B 1 82 ? -8.674 20.034 42.569 1.00 27.46 73 ILE B CA 1
ATOM 1497 C C . ILE B 1 82 ? -8.064 18.669 42.267 1.00 26.65 73 ILE B C 1
ATOM 1498 O O . ILE B 1 82 ? -7.025 18.582 41.605 1.00 25.38 73 ILE B O 1
ATOM 1503 N N . ALA B 1 83 ? -8.730 17.617 42.758 1.00 24.78 74 ALA B N 1
ATOM 1504 C CA . ALA B 1 83 ? -8.351 16.242 42.496 1.00 24.32 74 ALA B CA 1
ATOM 1505 C C . ALA B 1 83 ? -9.457 15.552 41.709 1.00 22.39 74 ALA B C 1
ATOM 1506 O O . ALA B 1 83 ? -10.605 15.853 41.882 1.00 21.52 74 ALA B O 1
ATOM 1508 N N . ILE B 1 84 ? -9.105 14.664 40.808 1.00 20.98 75 ILE B N 1
ATOM 1509 C CA . ILE B 1 84 ? -10.060 14.009 39.952 1.00 23.24 75 ILE B CA 1
ATOM 1510 C C . ILE B 1 84 ? -9.706 12.503 39.861 1.00 23.84 75 ILE B C 1
ATOM 1511 O O . ILE B 1 84 ? -8.533 12.134 39.679 1.00 20.48 75 ILE B O 1
ATOM 1516 N N . VAL B 1 85 ? -10.725 11.650 40.002 1.00 24.89 76 VAL B N 1
ATOM 1517 C CA . VAL B 1 85 ? -10.516 10.213 40.094 1.00 26.68 76 VAL B CA 1
ATOM 1518 C C . VAL B 1 85 ? -11.487 9.417 39.254 1.00 27.11 76 VAL B C 1
ATOM 1519 O O . VAL B 1 85 ? -12.678 9.669 39.281 1.00 25.05 76 VAL B O 1
ATOM 1523 N N . ALA B 1 86 ? -10.942 8.449 38.519 1.00 29.93 77 ALA B N 1
ATOM 1524 C CA . ALA B 1 86 ? -11.716 7.425 37.798 1.00 31.84 77 ALA B CA 1
ATOM 1525 C C . ALA B 1 86 ? -10.935 6.115 37.751 1.00 34.04 77 ALA B C 1
ATOM 1526 O O . ALA B 1 86 ? -9.722 6.117 37.850 1.00 34.77 77 ALA B O 1
ATOM 1528 N N . ASP B 1 87 ? -11.641 5.019 37.507 1.00 37.64 78 ASP B N 1
ATOM 1529 C CA . ASP B 1 87 ? -11.084 3.668 37.383 1.00 37.94 78 ASP B CA 1
ATOM 1530 C C . ASP B 1 87 ? -10.560 3.437 35.972 1.00 36.73 78 ASP B C 1
ATOM 1531 O O . ASP B 1 87 ? -11.092 2.638 35.247 1.00 35.37 78 ASP B O 1
ATOM 1536 N N . THR B 1 88 ? -9.523 4.181 35.618 1.00 38.90 79 THR B N 1
ATOM 1537 C CA . THR B 1 88 ? -8.784 4.064 34.368 1.00 40.36 79 THR B CA 1
ATOM 1538 C C . THR B 1 88 ? -7.393 3.419 34.589 1.00 41.58 79 THR B C 1
ATOM 1539 O O . THR B 1 88 ? -6.844 3.400 35.709 1.00 40.41 79 THR B O 1
ATOM 1543 N N . LYS B 1 89 ? -6.813 2.933 33.501 1.00 44.24 80 LYS B N 1
ATOM 1544 C CA . LYS B 1 89 ? -5.480 2.320 33.543 1.00 46.95 80 LYS B CA 1
ATOM 1545 C C . LYS B 1 89 ? -4.423 3.329 34.006 1.00 46.96 80 LYS B C 1
ATOM 1546 O O . LYS B 1 89 ? -3.727 3.123 35.021 1.00 45.79 80 LYS B O 1
ATOM 1552 N N . ARG B 1 90 ? -4.312 4.412 33.251 1.00 46.62 81 ARG B N 1
ATOM 1553 C CA . ARG B 1 90 ? -3.507 5.542 33.670 1.00 47.87 81 ARG B CA 1
ATOM 1554 C C . ARG B 1 90 ? -4.425 6.701 34.104 1.00 45.56 81 ARG B C 1
ATOM 1555 O O . ARG B 1 90 ? -5.620 6.710 33.792 1.00 43.02 81 ARG B O 1
ATOM 1563 N N . PRO B 1 91 ? -3.892 7.661 34.867 1.00 45.16 82 PRO B N 1
ATOM 1564 C CA . PRO B 1 91 ? -4.782 8.771 35.170 1.00 45.28 82 PRO B CA 1
ATOM 1565 C C . PRO B 1 91 ? -5.159 9.485 33.878 1.00 45.27 82 PRO B C 1
ATOM 1566 O O . PRO B 1 91 ? -4.312 9.731 33.019 1.00 45.40 82 PRO B O 1
ATOM 1570 N N . VAL B 1 92 ? -6.443 9.781 33.737 1.00 46.35 83 VAL B N 1
ATOM 1571 C CA . VAL B 1 92 ? -6.946 10.446 32.546 1.00 44.11 83 VAL B CA 1
ATOM 1572 C C . VAL B 1 92 ? -7.313 11.885 32.916 1.00 41.88 83 VAL B C 1
ATOM 1573 O O . VAL B 1 92 ? -7.848 12.139 34.024 1.00 38.88 83 VAL B O 1
ATOM 1577 N N . PRO B 1 93 ? -7.005 12.836 32.002 1.00 40.75 84 PRO B N 1
ATOM 1578 C CA . PRO B 1 93 ? -7.170 14.255 32.363 1.00 38.30 84 PRO B CA 1
ATOM 1579 C C . PRO B 1 93 ? -8.603 14.672 32.071 1.00 34.62 84 PRO B C 1
ATOM 1580 O O . PRO B 1 93 ? -9.358 13.892 31.470 1.00 35.46 84 PRO B O 1
ATOM 1584 N N . PRO B 1 94 ? -9.023 15.843 32.544 1.00 31.91 85 PRO B N 1
ATOM 1585 C CA . PRO B 1 94 ? -10.390 16.302 32.219 1.00 31.47 85 PRO B CA 1
ATOM 1586 C C . PRO B 1 94 ? -10.655 16.439 30.711 1.00 29.19 85 PRO B C 1
ATOM 1587 O O . PRO B 1 94 ? -9.741 16.654 29.934 1.00 28.00 85 PRO B O 1
ATOM 1591 N N . CYS B 1 95 ? -11.908 16.273 30.318 1.00 27.89 86 CYS B N 1
ATOM 1592 C CA . CYS B 1 95 ? -12.328 16.483 28.940 1.00 26.57 86 CYS B CA 1
ATOM 1593 C C . CYS B 1 95 ? -12.202 17.981 28.637 1.00 23.97 86 CYS B C 1
ATOM 1594 O O . CYS B 1 95 ? -12.109 18.781 29.538 1.00 25.80 86 CYS B O 1
ATOM 1597 N N . GLY B 1 96 ? -12.196 18.352 27.376 1.00 22.05 87 GLY B N 1
ATOM 1598 C CA . GLY B 1 96 ? -11.879 19.719 26.993 1.00 21.27 87 GLY B CA 1
ATOM 1599 C C . GLY B 1 96 ? -12.831 20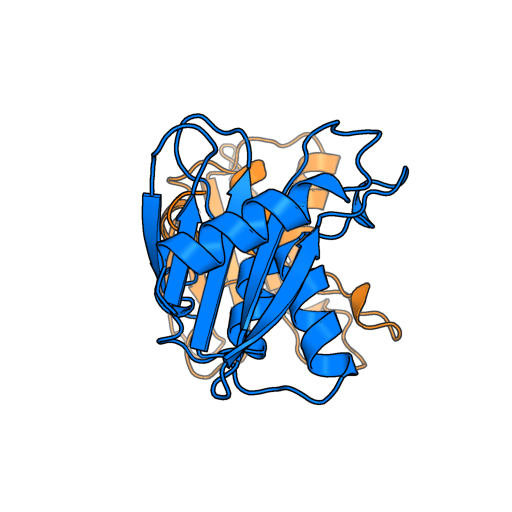.775 27.524 1.00 20.44 87 GLY B C 1
ATOM 1600 O O . GLY B 1 96 ? -12.425 21.903 27.839 1.00 17.47 87 GLY B O 1
ATOM 1601 N N . ALA B 1 97 ? -14.109 20.413 27.642 1.00 21.09 88 ALA B N 1
ATOM 1602 C CA . ALA B 1 97 ? -15.134 21.320 28.199 1.00 21.05 88 ALA B CA 1
ATOM 1603 C C . ALA B 1 97 ? -14.931 21.550 29.699 1.00 20.85 88 ALA B C 1
ATOM 1604 O O . ALA B 1 97 ? -15.158 22.650 30.166 1.00 22.17 88 ALA B O 1
ATOM 1606 N N . CYS B 1 98 ? -14.459 20.564 30.456 1.00 21.30 89 CYS B N 1
ATOM 1607 C CA . CYS B 1 98 ? -14.194 20.844 31.863 1.00 23.70 89 CYS B CA 1
ATOM 1608 C C . CYS B 1 98 ? -12.978 21.707 32.033 1.00 24.70 89 CYS B C 1
ATOM 1609 O O . CYS B 1 98 ? -12.924 22.569 32.955 1.00 24.57 89 CYS B O 1
ATOM 1612 N N . ARG B 1 99 ? -12.014 21.520 31.131 1.00 23.68 90 ARG B N 1
ATOM 1613 C CA . ARG B 1 99 ? -10.788 22.304 31.212 1.00 24.67 90 ARG B CA 1
ATOM 1614 C C . ARG B 1 99 ? -11.072 23.780 31.074 1.00 25.67 90 ARG B C 1
ATOM 1615 O O . ARG B 1 99 ? -10.507 24.605 31.803 1.00 25.26 90 ARG B O 1
ATOM 1623 N N . GLN B 1 100 ? -11.958 24.090 30.124 1.00 28.44 91 GLN B N 1
ATOM 1624 C CA . GLN B 1 100 ? -12.434 25.464 29.831 1.00 26.66 91 GLN B CA 1
ATOM 1625 C C . GLN B 1 100 ? -13.151 26.129 31.010 1.00 24.94 91 GLN B C 1
ATOM 1626 O O . GLN B 1 100 ? -13.007 27.307 31.235 1.00 23.67 91 GLN B O 1
ATOM 1632 N N . VAL B 1 101 ? -13.941 25.369 31.748 1.00 25.50 92 VAL B N 1
ATOM 1633 C CA . VAL B 1 101 ? -14.620 25.893 32.926 1.00 27.59 92 VAL B CA 1
ATOM 1634 C C . VAL B 1 101 ? -13.622 26.114 34.042 1.00 27.40 92 VAL B C 1
ATOM 1635 O O . VAL B 1 101 ? -13.680 27.107 34.757 1.00 28.14 92 VAL B O 1
ATOM 1639 N N . MET B 1 102 ? -12.710 25.175 34.201 1.00 28.09 93 MET B N 1
ATOM 1640 C CA . MET B 1 102 ? -11.654 25.315 35.192 1.00 29.01 93 MET B CA 1
ATOM 1641 C C . MET B 1 102 ? -10.840 26.581 34.972 1.00 27.91 93 MET B C 1
ATOM 1642 O O . MET B 1 102 ? -10.444 27.218 35.939 1.00 29.56 93 MET B O 1
ATOM 1647 N N . VAL B 1 103 ? -10.558 26.895 33.706 1.00 27.07 94 VAL B N 1
ATOM 1648 C CA . VAL B 1 103 ? -9.877 28.122 33.284 1.00 28.17 94 VAL B CA 1
ATOM 1649 C C . VAL B 1 103 ? -10.657 29.399 33.626 1.00 27.62 94 VAL B C 1
ATOM 1650 O O . VAL B 1 103 ? -10.073 30.412 33.966 1.00 26.00 94 VAL B O 1
ATOM 1654 N N . GLU B 1 104 ? -11.971 29.359 33.485 1.00 28.93 95 GLU B N 1
ATOM 1655 C CA . GLU B 1 104 ? -12.831 30.498 33.830 1.00 28.80 95 GLU B CA 1
ATOM 1656 C C . GLU B 1 104 ? -12.795 30.798 35.331 1.00 28.01 95 GLU B C 1
ATOM 1657 O O . GLU B 1 104 ? -12.719 31.939 35.728 1.00 28.58 95 GLU B O 1
ATOM 1663 N N . LEU B 1 105 ? -12.819 29.757 36.147 1.00 28.59 96 LEU B N 1
ATOM 1664 C CA . LEU B 1 105 ? -13.023 29.879 37.588 1.00 28.72 96 LEU B CA 1
ATOM 1665 C C . LEU B 1 105 ? -11.776 29.777 38.434 1.00 28.79 96 LEU B C 1
ATOM 1666 O O . LEU B 1 105 ? -11.778 30.209 39.591 1.00 27.41 96 LEU B O 1
ATOM 1671 N N . CYS B 1 106 ? -10.717 29.198 37.883 1.00 29.47 97 CYS B N 1
ATOM 1672 C CA . CYS B 1 106 ? -9.475 29.050 38.625 1.00 31.84 97 CYS B CA 1
ATOM 1673 C C . CYS B 1 106 ? -8.304 29.798 37.952 1.00 33.34 97 CYS B C 1
ATOM 1674 O O . CYS B 1 106 ? -8.342 30.120 36.765 1.00 34.35 97 CYS B O 1
ATOM 1677 N N . LYS B 1 107 ? -7.259 30.040 38.738 1.00 35.52 98 LYS B N 1
ATOM 1678 C CA . LYS B 1 107 ? -5.983 30.588 38.249 1.00 36.41 98 LYS B CA 1
ATOM 1679 C C . LYS B 1 107 ? -5.162 29.565 37.491 1.00 34.26 98 LYS B C 1
ATOM 1680 O O . LYS B 1 107 ? -5.348 28.359 37.620 1.00 33.71 98 LYS B O 1
ATOM 1686 N N . GLN B 1 108 ? -4.245 30.067 36.685 1.00 33.20 99 GLN B N 1
ATOM 1687 C CA . GLN B 1 108 ? -3.451 29.232 35.825 1.00 33.77 99 GLN B CA 1
ATOM 1688 C C . GLN B 1 108 ? -2.566 28.230 36.627 1.00 33.10 99 GLN B C 1
ATOM 1689 O O . GLN B 1 108 ? -2.332 27.099 36.198 1.00 32.82 99 GLN B O 1
ATOM 1695 N N . ASP B 1 109 ? -2.127 28.668 37.795 1.00 32.15 100 ASP B N 1
ATOM 1696 C CA . ASP B 1 109 ? -1.250 27.912 38.695 1.00 33.85 100 ASP B CA 1
ATOM 1697 C C . ASP B 1 109 ? -1.989 26.951 39.623 1.00 32.91 100 ASP B C 1
ATOM 1698 O O . ASP B 1 109 ? -1.344 26.251 40.415 1.00 32.41 100 ASP B O 1
ATOM 1703 N N . THR B 1 110 ? -3.321 26.916 39.585 1.00 32.26 101 THR B N 1
ATOM 1704 C CA . THR B 1 110 ? -4.010 25.977 40.478 1.00 31.97 101 THR B CA 1
ATOM 1705 C C . THR B 1 110 ? -3.705 24.519 40.108 1.00 29.14 101 THR B C 1
ATOM 1706 O O . THR B 1 110 ? -3.621 24.129 38.924 1.00 25.18 101 THR B O 1
ATOM 1710 N N . LYS B 1 111 ? -3.459 23.758 41.176 1.00 29.19 102 LYS B N 1
ATOM 1711 C CA . LYS B 1 111 ? -3.002 22.367 41.072 1.00 30.49 102 LYS B CA 1
ATOM 1712 C C . LYS B 1 111 ? -4.149 21.422 40.749 1.00 27.35 102 LYS B C 1
ATOM 1713 O O . LYS B 1 111 ? -5.254 21.602 41.244 1.00 26.14 102 LYS B O 1
ATOM 1719 N N . VAL B 1 112 ? -3.865 20.487 39.842 1.00 25.98 103 VAL B N 1
ATOM 1720 C CA . VAL B 1 112 ? -4.784 19.439 39.417 1.00 25.50 103 VAL B CA 1
ATOM 1721 C C . VAL B 1 112 ? -4.115 18.067 39.655 1.00 24.33 103 VAL B C 1
ATOM 1722 O O . VAL B 1 112 ? -3.084 17.789 39.085 1.00 22.99 103 VAL B O 1
ATOM 1726 N N . TYR B 1 113 ? -4.680 17.218 40.508 1.00 24.82 104 TYR B N 1
ATOM 1727 C CA . TYR B 1 113 ? -4.134 15.877 40.729 1.00 24.83 104 TYR B CA 1
ATOM 1728 C C . TYR B 1 113 ? -5.053 14.927 40.046 1.00 25.43 104 TYR B C 1
ATOM 1729 O O . TYR B 1 113 ? -6.215 14.833 40.406 1.00 24.29 104 TYR B O 1
ATOM 1738 N N . LEU B 1 114 ? -4.551 14.246 39.022 1.00 26.75 105 LEU B N 1
ATOM 1739 C CA . LEU B 1 114 ? -5.344 13.250 38.301 1.00 25.17 105 LEU B CA 1
ATOM 1740 C C . LEU B 1 114 ? -4.960 11.931 38.883 1.00 26.69 105 LEU B C 1
ATOM 1741 O O . LEU B 1 114 ? -3.781 11.676 39.091 1.00 28.38 105 LEU B O 1
ATOM 1746 N N . SER B 1 115 ? -5.924 11.072 39.144 1.00 26.56 106 SER B N 1
ATOM 1747 C CA . SER B 1 115 ? -5.599 9.822 39.788 1.00 27.96 106 SER B CA 1
ATOM 1748 C C . SER B 1 115 ? -6.547 8.700 39.389 1.00 27.21 106 SER B C 1
ATOM 1749 O O . SER B 1 115 ? -7.569 8.950 38.816 1.00 27.16 106 SER B O 1
ATOM 1752 N N . ASN B 1 116 ? -6.142 7.451 39.611 1.00 30.00 107 ASN B N 1
ATOM 1753 C CA . ASN B 1 116 ? -7.027 6.302 39.411 1.00 29.87 107 ASN B CA 1
ATOM 1754 C C . ASN B 1 116 ? -7.197 5.570 40.717 1.00 30.21 107 ASN B C 1
ATOM 1755 O O . ASN B 1 116 ? -6.831 6.104 41.761 1.00 29.45 107 ASN B O 1
ATOM 1760 N N . LEU B 1 117 ? -7.779 4.380 40.700 1.00 32.90 108 LEU B N 1
ATOM 1761 C CA . LEU B 1 117 ? -8.044 3.680 41.966 1.00 35.94 108 LEU B CA 1
ATOM 1762 C C . LEU B 1 117 ? -6.884 2.800 42.411 1.00 38.28 108 LEU B C 1
ATOM 1763 O O . LEU B 1 117 ? -6.956 2.226 43.500 1.00 39.58 108 LEU B O 1
ATOM 1768 N N . HIS B 1 118 ? -5.841 2.705 41.574 1.00 40.37 109 HIS B N 1
ATOM 1769 C CA . HIS B 1 118 ? -4.648 1.843 41.800 1.00 41.68 109 HIS B CA 1
ATOM 1770 C C . HIS B 1 118 ? -3.366 2.634 42.104 1.00 42.84 109 HIS B C 1
ATOM 1771 O O . HIS B 1 118 ? -2.249 2.206 41.771 1.00 41.66 109 HIS B O 1
ATOM 1778 N N . GLY B 1 119 ? -3.540 3.819 42.688 1.00 44.27 110 GLY B N 1
ATOM 1779 C CA . GLY B 1 119 ? -2.411 4.609 43.170 1.00 42.62 110 GLY B CA 1
ATOM 1780 C C . GLY B 1 119 ? -1.695 5.527 42.191 1.00 43.77 110 GLY B C 1
ATOM 1781 O O . GLY B 1 119 ? -0.830 6.310 42.653 1.00 46.56 110 GLY B O 1
ATOM 1782 N N . ASP B 1 120 ? -1.988 5.436 40.876 1.00 40.00 111 ASP B N 1
ATOM 1783 C CA . ASP B 1 120 ? -1.310 6.286 39.877 1.00 37.24 111 ASP B CA 1
ATOM 1784 C C . ASP B 1 120 ? -1.726 7.761 40.037 1.00 35.49 111 ASP B C 1
ATOM 1785 O O . ASP B 1 120 ? -2.905 8.081 40.293 1.00 33.98 111 ASP B O 1
ATOM 1790 N N . VAL B 1 121 ? -0.748 8.652 39.880 1.00 32.86 112 VAL B N 1
ATOM 1791 C CA . VAL B 1 121 ? -0.940 10.050 40.110 1.00 31.04 112 VAL B CA 1
ATOM 1792 C C . VAL B 1 121 ? -0.142 10.879 39.116 1.00 29.43 112 VAL B C 1
ATOM 1793 O O . VAL B 1 121 ? 1.022 10.636 38.880 1.00 25.81 112 VAL B O 1
ATOM 1797 N N . GLN B 1 122 ? -0.835 11.821 38.490 1.00 29.32 113 GLN B N 1
ATOM 1798 C CA . GLN B 1 122 ? -0.243 12.845 37.685 1.00 30.23 113 GLN B CA 1
ATOM 1799 C C . GLN B 1 122 ? -0.748 14.214 38.196 1.00 27.87 113 GLN B C 1
ATOM 1800 O O . GLN B 1 122 ? -1.930 14.504 38.162 1.00 26.31 113 GLN B O 1
ATOM 1806 N N . GLU B 1 123 ? 0.191 15.003 38.673 1.00 26.05 114 GLU B N 1
ATOM 1807 C CA . GLU B 1 123 ? 0.006 16.359 39.030 1.00 28.55 114 GLU B CA 1
ATOM 1808 C C . GLU B 1 123 ? 0.270 17.288 37.827 1.00 27.11 114 GLU B C 1
ATOM 1809 O O . GLU B 1 123 ? 1.311 17.166 37.190 1.00 27.38 114 GLU B O 1
ATOM 1815 N N . THR B 1 124 ? -0.665 18.205 37.529 1.00 24.63 115 THR B N 1
ATOM 1816 C CA . THR B 1 124 ? -0.449 19.243 36.529 1.00 25.28 115 THR B CA 1
ATOM 1817 C C . THR B 1 124 ? -1.027 20.575 37.026 1.00 23.93 115 THR B C 1
ATOM 1818 O O . THR B 1 124 ? -1.193 20.761 38.214 1.00 22.72 115 THR B O 1
ATOM 1822 N N . THR B 1 125 ? -1.288 21.514 36.122 1.00 25.40 116 THR B N 1
ATOM 1823 C CA . THR B 1 125 ? -1.969 22.767 36.465 1.00 25.63 116 THR B CA 1
ATOM 1824 C C . THR B 1 125 ? -3.097 23.023 35.481 1.00 24.39 116 THR B C 1
ATOM 1825 O O . THR B 1 125 ? -3.118 22.490 34.354 1.00 22.56 116 THR B O 1
ATOM 1829 N N . VAL B 1 126 ? -4.019 23.872 35.922 1.00 24.91 117 VAL B N 1
ATOM 1830 C CA . VAL B 1 126 ? -5.117 24.295 35.063 1.00 26.68 117 VAL B CA 1
ATOM 1831 C C . VAL B 1 126 ? -4.591 24.861 33.727 1.00 27.57 117 VAL B C 1
ATOM 1832 O O . VAL B 1 126 ? -5.115 24.505 32.668 1.00 29.58 117 VAL B O 1
ATOM 1836 N N . GLY B 1 127 ? -3.583 25.730 33.791 1.00 29.29 118 GLY B N 1
ATOM 1837 C CA . GLY B 1 127 ? -3.022 26.401 32.608 1.00 29.86 118 GLY B CA 1
ATOM 1838 C C . GLY B 1 127 ? -2.424 25.421 31.624 1.00 31.37 118 GLY B C 1
ATOM 1839 O O . GLY B 1 127 ? -2.762 25.423 30.424 1.00 32.55 118 GLY B O 1
ATOM 1840 N N . GLU B 1 128 ? -1.537 24.562 32.127 1.00 32.46 119 GLU B N 1
ATOM 1841 C CA . GLU B 1 128 ? -0.907 23.523 31.297 1.00 30.88 119 GLU B CA 1
ATOM 1842 C C . GLU B 1 128 ? -1.896 22.598 30.628 1.00 28.92 119 GLU B C 1
ATOM 1843 O O . GLU B 1 128 ? -1.591 22.006 29.623 1.00 32.35 119 GLU B O 1
ATOM 1849 N N . LEU B 1 129 ? -3.077 22.459 31.200 1.00 28.87 120 LEU B N 1
ATOM 1850 C CA . LEU B 1 129 ? -4.127 21.570 30.660 1.00 28.75 120 LEU B CA 1
ATOM 1851 C C . LEU B 1 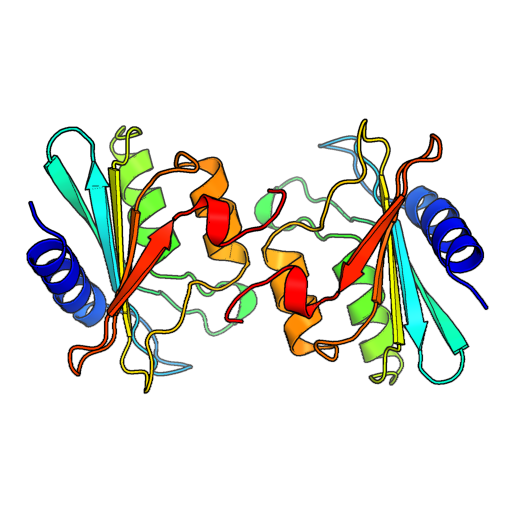129 ? -4.745 22.125 29.404 1.00 25.96 120 LEU B C 1
ATOM 1852 O O . LEU B 1 129 ? -5.271 21.391 28.573 1.00 25.47 120 LEU B O 1
ATOM 1857 N N . LEU B 1 130 ? -4.654 23.420 29.238 1.00 27.11 121 LEU B N 1
ATOM 1858 C CA . LEU B 1 130 ? -5.284 24.095 28.078 1.00 30.16 121 LEU B CA 1
ATOM 1859 C C . LEU B 1 130 ? -4.346 25.211 27.513 1.00 30.19 121 LEU B C 1
ATOM 1860 O O . LEU B 1 130 ? -4.507 26.378 27.840 1.00 27.83 121 LEU B O 1
ATOM 1865 N N . PRO B 1 131 ? -3.335 24.805 26.709 1.00 32.58 122 PRO B N 1
ATOM 1866 C CA . PRO B 1 131 ? -2.413 25.667 25.973 1.00 34.04 122 PRO B CA 1
ATOM 1867 C C . PRO B 1 131 ? -3.090 26.870 25.274 1.00 35.08 122 PRO B C 1
ATOM 1868 O O . PRO B 1 131 ? -3.932 26.702 24.399 1.00 32.95 122 PRO B O 1
ATOM 1872 N N . GLY B 1 132 ? -2.713 28.078 25.678 1.00 37.18 123 GLY B N 1
ATOM 1873 C CA . GLY B 1 132 ? -3.226 29.296 25.053 1.00 38.16 123 GLY B CA 1
ATOM 1874 C C . GLY B 1 132 ? -4.631 29.725 25.425 1.00 40.17 123 GLY B C 1
ATOM 1875 O O . GLY B 1 132 ? -5.183 30.588 24.753 1.00 42.11 123 GLY B O 1
ATOM 1876 N N . ALA B 1 133 ? -5.214 29.144 26.478 1.00 40.58 124 ALA B N 1
ATOM 1877 C CA . ALA B 1 133 ? -6.527 29.560 26.980 1.00 40.78 124 ALA B CA 1
ATOM 1878 C C . ALA B 1 133 ? -6.402 30.721 27.992 1.00 43.74 124 ALA B C 1
ATOM 1879 O O . ALA B 1 133 ? -5.310 31.282 28.189 1.00 47.12 124 ALA B O 1
#

Foldseek 3Di:
DDDVVQQVLQVVLQVPEAPPDPPWTKKKWWAFPVGDIFIFIWYADPPRVPTGHRLVRRQVVCVVVPTQGTQEMEMETADPAFDDDDPVSLVVCVVRYDQARKYWGDYPPPHIDIDGSDVVDDPD/DDPVVQQVLQVVLQVVAADPPNPWTKKKWWAFPVGDIFIFIWHADPPRVPTGHRLVRRQVVCVVVPGQGTQEMEMETADPAFDDDDPVSLVVCPVRYDFARWYWTYYPPGHTDIDGSNVVDDPD

Sequence (248 aa):
MNSKQLIQEAIEARKQAYVPYSKFQVGAALLTQDGKVYRGCNVENASYGLCNCAERTALFKAVSEGDKEFVAIAIVADTKRPVPPCGACRQVMVELCKQDTKVYLSNLHGDVQETTVGELLPGAMNSKQLIQEAIEARKQAYVPYSKFQVGAALLTQDGKVYRGCNVENASYGLCNCAERTALFKAVSEGDKEFVAIAIVADTKRPVPPCGACRQVMVELCKQDTKVYLSNLHGDVQETTVGELLPGA

InterPro domains:
  IPR002125 Cytidine and deoxycytidylate deaminase domain [PF00383] (3-100)
  IPR002125 Cytidine and deoxycytidylate deaminase domain [PS51747] (1-128)
  IPR006262 Cytidine deaminase, homotetrameric [TIGR01354] (5-129)
  IPR016192 APOBEC/CMP deaminase, zinc-binding [PS00903] (53-93)
  IPR016193 Cytidine deaminase-like [SSF53927] (3-130)
  IPR050202 Cytidine and Deoxycytidylate Deaminase [PTHR11644] (3-129)

Nearest PDB structures (foldseek):
  2d30-assembly1_A  TM=1.008E+00  e=8.274E-27  Bacillus anthracis
  1jtk-assembly1_A  TM=9.953E-01  e=4.660E-21  Bacillus subtilis
  1ux0-assembly1_B-2  TM=9.952E-01  e=7.200E-21  Bacillus subtilis
  1ux1-assembly1_D  TM=9.951E-01  e=1.427E-20  Bacillus subtilis
  1uwz-assembly1_A  TM=9.949E-01  e=2.346E-20  Bacillus subtilis